Protein AF-A0A7G4RD13-F1 (afdb_monomer)

Solvent-accessible surface area (backbone atoms only — not comparable to full-atom values): 12814 Å² total; per-residue (Å²): 118,84,52,72,57,47,74,68,41,60,70,42,52,52,45,41,50,54,51,49,61,77,41,39,70,59,55,53,47,53,58,70,75,30,95,70,70,30,43,66,57,50,55,53,50,50,53,54,54,41,73,74,38,96,78,56,55,58,69,34,52,50,33,50,55,49,46,37,58,78,60,28,65,44,26,49,100,90,43,72,16,47,65,58,48,52,49,50,53,53,51,46,51,37,52,75,47,47,24,55,33,37,36,25,42,28,89,83,39,59,81,24,53,62,60,92,38,70,29,37,53,78,46,72,48,68,42,92,85,78,66,48,48,33,40,27,36,32,29,77,66,50,78,80,51,58,78,73,56,58,77,81,42,50,26,20,44,31,47,46,80,45,77,56,98,92,40,79,46,80,46,76,46,61,35,82,38,32,68,28,42,27,39,45,67,64,45,63,72,28,40,70,46,75,50,70,54,72,48,69,73,58,64,66,66,63,50,63,55,52,62,70,70,64,72,75,87,83,80,88,75,89,82,134

Secondary structure (DSSP, 8-state):
-TTTTTTT-HHHHHHHHHHHHHTHHHHHHHHHH-SS--HHHHHHHHHHHHHT-SS--HHHHHHHHHHHHHTT-S--SS---HHHHHHHHHHHHHHHTT--EEEEE-SSPPTTS-TT--EEEEEEEE-TTT--EEEEEE-TTSTTS-TTHHHH--SEEEEEEEEETTEEEEEEEEES-SEEEEEHHHHHHHEEEEEE---TT-THHHHHHHHHT-----------

pLDDT: mean 84.62, std 16.0, range [36.72, 97.75]

Radius of gyration: 25.23 Å; Cα contacts (8 Å, |Δi|>4): 305; chains: 1; bounding box: 86×66×62 Å

Foldseek 3Di:
DLCPLCVPPVVLVVLVVVLCVVCVVVVVVLCVVDLADALVSVVVSLVVSVVVDPDRSVVSSVSNNVVCVVQQCGAHPQGDRPVLVVVLVVVVVLVVLQWWKKFAWDQDFDPQHDHPAIKTFNDWDADPLRRWTKTKIFRPVLVVDDPVVLVVHFLGKAWDWDQDPNDIDIDIGHHSDRIHIDTSVSVVSTTDDMDIHDGPVPCPVVVVVVVVVPDDDDDDDDDD

Nearest PDB structures (foldseek):
  6bkj-assembly3_C  TM=6.485E-01  e=1.581E-03  Homo sapiens
  6sj9-assembly2_B  TM=3.996E-01  e=1.042E-01  Paenarthrobacter aurescens
  3qph-assembly1_A-2  TM=6.346E-01  e=7.698E+00  Pyrococcus furiosus
  2f5t-assembly1_X-2  TM=5.725E-01  e=8.152E+00  Thermococcus litoralis
  8h7q-assembly1_I  TM=2.055E-01  e=2.057E+00  Synechocystis sp. PCC 6714

Sequence (224 aa):
MRQYVFDNHQELLDAWWNWVHLNQKNFEQLLKNHLFLTKKTFTTFMREQMSNSINPPVKAIASVEQWLDEYGILPEENKYSYDEIKLFLSLKNAHEEQRPIVCSPKEDPPEGITMQHTYALIGIKESKISHRKFVILRNPHHENRNWFSHYFFYGGRHSIERQENGTTMLTISPVKRSTITMELRDFAHSFAYIDCGRSLQNKELCKQHAENLHHPNQGFEHIS

Mean predicted aligned error: 9.71 Å

Structure (mmCIF, N/CA/C/O backbone):
data_AF-A0A7G4RD13-F1
#
_entry.id   AF-A0A7G4RD13-F1
#
loop_
_atom_site.group_PDB
_atom_site.id
_atom_site.type_symbol
_atom_site.label_atom_id
_atom_site.label_alt_id
_atom_site.label_comp_id
_atom_site.label_asym_id
_atom_site.label_entity_id
_atom_site.label_seq_id
_atom_site.pdbx_PDB_ins_code
_atom_site.Cartn_x
_atom_site.Cartn_y
_atom_site.Cartn_z
_atom_site.occupancy
_atom_site.B_iso_or_equiv
_atom_site.auth_seq_id
_atom_site.auth_comp_id
_atom_site.auth_asym_id
_atom_site.auth_atom_id
_atom_site.pdbx_PDB_model_num
ATOM 1 N N . MET A 1 1 ? -3.863 -7.369 -19.391 1.00 45.34 1 MET A N 1
ATOM 2 C CA . MET A 1 1 ? -2.862 -6.489 -18.739 1.00 45.34 1 MET A CA 1
ATOM 3 C C . MET A 1 1 ? -1.678 -6.157 -19.658 1.00 45.34 1 MET A C 1
ATOM 5 O O . MET A 1 1 ? -1.404 -4.979 -19.810 1.00 45.34 1 MET A O 1
ATOM 9 N N . ARG A 1 2 ? -1.046 -7.132 -20.349 1.00 45.38 2 ARG A N 1
ATOM 10 C CA . ARG A 1 2 ? 0.093 -6.908 -21.284 1.00 45.38 2 ARG A CA 1
ATOM 11 C C . ARG A 1 2 ? -0.165 -5.916 -22.437 1.00 45.38 2 ARG A C 1
ATOM 13 O O . ARG A 1 2 ? 0.778 -5.318 -22.927 1.00 45.38 2 ARG A O 1
ATOM 20 N N . GLN A 1 3 ? -1.423 -5.740 -22.844 1.00 52.59 3 GLN A N 1
ATOM 21 C CA . GLN A 1 3 ? -1.812 -4.910 -23.992 1.00 52.59 3 GLN A CA 1
ATOM 22 C C . GLN A 1 3 ? -1.954 -3.408 -23.681 1.00 52.59 3 GLN A C 1
ATOM 24 O O . GLN A 1 3 ? -2.020 -2.625 -24.617 1.00 52.59 3 GLN A O 1
ATOM 29 N N . TYR A 1 4 ? -1.974 -2.998 -22.403 1.00 71.62 4 TYR A N 1
ATOM 30 C CA . TYR A 1 4 ? -2.331 -1.620 -22.016 1.00 71.62 4 TYR A CA 1
ATOM 31 C C . TYR A 1 4 ? -1.145 -0.688 -21.733 1.00 71.62 4 TYR A C 1
ATOM 33 O O . TYR A 1 4 ? -1.329 0.518 -21.738 1.00 71.62 4 TYR A O 1
ATOM 41 N N . VAL A 1 5 ? 0.053 -1.217 -21.457 1.00 87.38 5 VAL A N 1
ATOM 42 C CA . VAL A 1 5 ? 1.231 -0.372 -21.146 1.00 87.38 5 VAL A CA 1
ATOM 43 C C . VAL A 1 5 ? 1.968 0.054 -22.414 1.00 87.38 5 VAL A C 1
ATOM 45 O O . VAL A 1 5 ? 2.534 1.138 -22.477 1.00 87.38 5 VAL A O 1
ATOM 48 N N . PHE A 1 6 ? 1.976 -0.819 -23.422 1.00 91.81 6 PHE A N 1
ATOM 49 C CA . PHE A 1 6 ? 2.747 -0.638 -24.652 1.00 91.81 6 PHE A CA 1
ATOM 50 C C . PHE A 1 6 ? 1.860 -0.564 -25.903 1.00 91.81 6 PHE A C 1
ATOM 52 O O . PHE A 1 6 ? 2.375 -0.711 -27.002 1.00 91.81 6 PHE A O 1
ATOM 59 N N . ASP A 1 7 ? 0.539 -0.397 -25.773 1.00 86.06 7 ASP A N 1
ATOM 60 C CA . ASP A 1 7 ? -0.402 -0.255 -26.901 1.00 86.06 7 ASP A CA 1
ATOM 61 C C . ASP A 1 7 ? -0.237 -1.309 -28.016 1.00 86.06 7 ASP A C 1
ATOM 63 O O . ASP A 1 7 ? -0.257 -0.999 -29.204 1.00 86.06 7 ASP A O 1
ATOM 67 N N . ASN A 1 8 ? -0.055 -2.578 -27.636 1.00 85.50 8 ASN A N 1
ATOM 68 C CA . ASN A 1 8 ? 0.232 -3.713 -28.534 1.00 85.50 8 ASN A CA 1
ATOM 69 C C . ASN A 1 8 ? 1.582 -3.678 -29.288 1.00 85.50 8 ASN A C 1
ATOM 71 O O . ASN A 1 8 ? 1.799 -4.517 -30.162 1.00 85.50 8 ASN A O 1
ATOM 75 N N . HIS A 1 9 ? 2.518 -2.796 -28.930 1.00 91.25 9 HIS A N 1
ATOM 76 C CA . HIS A 1 9 ? 3.890 -2.815 -29.447 1.00 91.25 9 HIS A CA 1
ATOM 77 C C . HIS A 1 9 ? 4.706 -3.911 -28.747 1.00 91.25 9 HIS A C 1
ATOM 79 O O . HIS A 1 9 ? 5.282 -3.704 -27.672 1.00 91.25 9 HIS A O 1
ATOM 85 N N . GLN A 1 10 ? 4.733 -5.104 -29.347 1.00 91.12 10 GLN A N 1
ATOM 86 C CA . GLN A 1 10 ? 5.413 -6.276 -28.787 1.00 91.12 10 GLN A CA 1
ATOM 87 C C . GLN A 1 10 ? 6.918 -6.033 -28.598 1.00 91.12 10 GLN A C 1
ATOM 89 O O . GLN A 1 10 ? 7.481 -6.457 -27.592 1.00 91.12 10 GLN A O 1
ATOM 94 N N . GLU A 1 11 ? 7.560 -5.281 -29.494 1.00 94.38 11 GLU A N 1
ATOM 95 C CA . GLU A 1 11 ? 8.986 -4.974 -29.391 1.00 94.38 11 GLU A CA 1
ATOM 96 C C . GLU A 1 11 ? 9.344 -4.177 -28.127 1.00 94.38 11 GLU A C 1
ATOM 98 O O . GLU A 1 11 ? 10.410 -4.386 -27.546 1.00 94.38 11 GLU A O 1
ATOM 103 N N . LEU A 1 12 ? 8.452 -3.294 -27.658 1.00 94.25 12 LEU A N 1
ATOM 104 C CA . LEU A 1 12 ? 8.666 -2.530 -26.426 1.00 94.25 12 LEU A CA 1
ATOM 105 C C . LEU A 1 12 ? 8.524 -3.420 -25.194 1.00 94.25 12 LEU A C 1
ATOM 107 O O . LEU A 1 12 ? 9.303 -3.293 -24.249 1.00 94.25 12 LEU A O 1
ATOM 111 N N . LEU A 1 13 ? 7.566 -4.346 -25.227 1.00 93.31 13 LEU A N 1
ATOM 112 C CA . LEU A 1 13 ? 7.369 -5.331 -24.171 1.00 93.31 13 LEU A CA 1
ATOM 113 C C . LEU A 1 13 ? 8.586 -6.257 -24.040 1.00 93.31 13 LEU A C 1
ATOM 115 O O . LEU A 1 13 ? 9.059 -6.491 -22.927 1.00 93.31 13 LEU A O 1
ATOM 119 N N . ASP A 1 14 ? 9.107 -6.753 -25.161 1.00 94.25 14 ASP A N 1
ATOM 120 C CA . ASP A 1 14 ? 10.277 -7.631 -25.176 1.00 94.25 14 ASP A CA 1
ATOM 121 C C . ASP A 1 14 ? 11.527 -6.882 -24.697 1.00 94.25 14 ASP A C 1
ATOM 123 O O . ASP A 1 14 ? 12.282 -7.385 -23.862 1.00 94.25 14 ASP A O 1
ATOM 127 N N . ALA A 1 15 ? 11.720 -5.640 -25.155 1.00 94.94 15 ALA A N 1
ATOM 128 C CA . ALA A 1 15 ? 12.815 -4.787 -24.703 1.00 94.94 15 ALA A CA 1
ATOM 129 C C . ALA A 1 15 ? 12.740 -4.499 -23.193 1.00 94.94 15 ALA A C 1
ATOM 131 O O . ALA A 1 15 ? 13.758 -4.578 -22.503 1.00 94.94 15 ALA A O 1
ATOM 132 N N . TRP A 1 16 ? 11.541 -4.216 -22.672 1.00 95.25 16 TRP A N 1
ATOM 133 C CA . TRP A 1 16 ? 11.302 -4.029 -21.242 1.00 95.25 16 TRP A CA 1
ATOM 134 C C . TRP A 1 16 ? 11.682 -5.272 -20.439 1.00 95.25 16 TRP A C 1
ATOM 136 O O . TRP A 1 16 ? 12.491 -5.184 -19.515 1.00 95.25 16 TRP A O 1
ATOM 146 N N . TRP A 1 17 ? 11.141 -6.438 -20.798 1.00 94.56 17 TRP A N 1
ATOM 147 C CA . TRP A 1 17 ? 11.388 -7.670 -20.050 1.00 94.56 17 TRP A CA 1
ATOM 148 C C . TRP A 1 17 ? 12.845 -8.108 -20.093 1.00 94.56 17 TRP A C 1
ATOM 150 O O . TRP A 1 17 ? 13.383 -8.494 -19.055 1.00 94.56 17 TRP A O 1
ATOM 160 N N . ASN A 1 18 ? 13.502 -7.990 -21.247 1.00 94.94 18 ASN A N 1
ATOM 161 C CA . ASN A 1 18 ? 14.932 -8.265 -21.361 1.00 94.94 18 ASN A CA 1
ATOM 162 C C . ASN A 1 18 ? 15.740 -7.360 -20.425 1.00 94.94 18 ASN A C 1
ATOM 164 O O . ASN A 1 18 ? 16.638 -7.826 -19.727 1.00 94.94 18 ASN A O 1
ATOM 168 N N . TRP A 1 19 ? 15.395 -6.076 -20.353 1.00 94.75 19 TRP A N 1
ATOM 169 C CA . TRP A 1 19 ? 16.093 -5.132 -19.488 1.00 94.75 19 TRP A CA 1
ATOM 170 C C . TRP A 1 19 ? 15.820 -5.362 -17.998 1.00 94.75 19 TRP A C 1
ATOM 172 O O . TRP A 1 19 ? 16.753 -5.301 -17.196 1.00 94.75 19 TRP A O 1
ATOM 182 N N . VAL A 1 20 ? 14.584 -5.701 -17.618 1.00 94.25 20 VAL A N 1
ATOM 183 C CA . VAL A 1 20 ? 14.253 -6.116 -16.244 1.00 94.25 20 VAL A CA 1
ATOM 184 C C . VAL A 1 20 ? 15.025 -7.376 -15.860 1.00 94.25 20 VAL A C 1
ATOM 186 O O . VAL A 1 20 ? 15.581 -7.432 -14.767 1.00 94.25 20 VAL A O 1
ATOM 189 N N . HIS A 1 21 ? 15.119 -8.361 -16.758 1.00 94.75 21 HIS A N 1
ATOM 190 C CA . HIS A 1 21 ? 15.863 -9.595 -16.514 1.00 94.75 21 HIS A CA 1
ATOM 191 C C . HIS A 1 21 ? 17.362 -9.333 -16.303 1.00 94.75 21 HIS A C 1
ATOM 193 O O . HIS A 1 21 ? 17.944 -9.816 -15.333 1.00 94.75 21 HIS A O 1
ATOM 199 N N . LEU A 1 22 ? 17.976 -8.496 -17.146 1.00 93.81 22 LEU A N 1
ATOM 200 C CA . LEU A 1 22 ? 19.382 -8.103 -17.001 1.00 93.81 22 LEU A CA 1
ATOM 201 C C . LEU A 1 22 ? 19.662 -7.378 -15.675 1.00 93.81 22 LEU A C 1
ATOM 203 O O . LEU A 1 22 ? 20.733 -7.547 -15.096 1.00 93.81 22 LEU A O 1
ATOM 207 N N . ASN A 1 23 ? 18.696 -6.604 -15.176 1.00 93.69 23 ASN A N 1
ATOM 208 C CA . ASN A 1 23 ? 18.817 -5.823 -13.943 1.00 93.69 23 ASN A CA 1
ATOM 209 C C . ASN A 1 23 ? 18.085 -6.460 -12.750 1.00 93.69 23 ASN A C 1
ATOM 211 O O . ASN A 1 23 ? 17.836 -5.781 -11.752 1.00 93.69 23 ASN A O 1
ATOM 215 N N . GLN A 1 24 ? 17.746 -7.752 -12.817 1.00 94.75 24 GLN A N 1
ATOM 216 C CA . GLN A 1 24 ? 16.866 -8.411 -11.845 1.00 94.75 24 GLN A CA 1
ATOM 217 C C . GLN A 1 24 ? 17.323 -8.202 -10.395 1.00 94.75 24 GLN A C 1
ATOM 219 O O . GLN A 1 24 ? 16.519 -7.832 -9.544 1.00 94.75 24 GLN A O 1
ATOM 224 N N . LYS A 1 25 ? 18.622 -8.366 -10.114 1.00 95.50 25 LYS A N 1
ATOM 225 C CA . LYS A 1 25 ? 19.175 -8.179 -8.760 1.00 95.50 25 LYS A CA 1
ATOM 226 C C . LYS A 1 25 ? 18.969 -6.758 -8.227 1.00 95.50 25 LYS A C 1
ATOM 228 O O . LYS A 1 25 ? 18.701 -6.589 -7.041 1.00 95.50 25 LYS A O 1
ATOM 233 N N . ASN A 1 26 ? 19.053 -5.753 -9.097 1.00 94.88 26 ASN A N 1
ATOM 234 C CA . ASN A 1 26 ? 18.856 -4.353 -8.725 1.00 94.88 26 ASN A CA 1
ATOM 235 C C . ASN A 1 26 ? 17.378 -4.084 -8.411 1.00 94.88 26 ASN A C 1
ATOM 237 O O . ASN A 1 26 ? 17.074 -3.420 -7.423 1.00 94.88 26 ASN A O 1
ATOM 241 N N . PHE A 1 27 ? 16.456 -4.662 -9.190 1.00 94.31 27 PHE A N 1
ATOM 242 C CA . PHE A 1 27 ? 15.020 -4.612 -8.895 1.00 94.31 27 PHE A CA 1
ATOM 243 C C . PHE A 1 27 ? 14.669 -5.334 -7.588 1.00 94.31 27 PHE A C 1
ATOM 245 O O . PHE A 1 27 ? 13.920 -4.804 -6.772 1.00 94.31 27 PHE A O 1
ATOM 252 N N . GLU A 1 28 ? 15.235 -6.515 -7.341 1.00 94.25 28 GLU A N 1
ATOM 253 C CA . GLU A 1 28 ? 15.043 -7.228 -6.075 1.00 94.25 28 GLU A CA 1
ATOM 254 C C . GLU A 1 28 ? 15.560 -6.412 -4.885 1.00 94.25 28 GLU A C 1
ATOM 256 O O . GLU A 1 28 ? 14.906 -6.350 -3.845 1.00 94.25 28 GLU A O 1
ATOM 261 N N . GLN A 1 29 ? 16.712 -5.754 -5.032 1.00 94.75 29 GLN A N 1
ATOM 262 C CA . GLN A 1 29 ? 17.274 -4.895 -3.994 1.00 94.75 29 GLN A CA 1
ATOM 263 C C . GLN A 1 29 ? 16.419 -3.645 -3.753 1.00 94.75 29 GLN A C 1
ATOM 265 O O . GLN A 1 29 ? 16.188 -3.291 -2.598 1.00 94.75 29 GLN A O 1
ATOM 270 N N . LEU A 1 30 ? 15.904 -3.013 -4.812 1.00 94.44 30 LEU A N 1
ATOM 271 C CA . LEU A 1 30 ? 14.954 -1.904 -4.711 1.00 94.44 30 LEU A CA 1
ATOM 272 C C . LEU A 1 30 ? 13.743 -2.306 -3.859 1.00 94.44 30 LEU A C 1
ATOM 274 O O . LEU A 1 30 ? 13.394 -1.612 -2.907 1.00 94.44 30 LEU A O 1
ATOM 278 N N . LEU A 1 31 ? 13.132 -3.451 -4.163 1.00 90.88 31 LEU A N 1
ATOM 279 C CA . LEU A 1 31 ? 11.950 -3.929 -3.445 1.00 90.88 31 LEU A CA 1
ATOM 280 C C . LEU A 1 31 ? 12.262 -4.330 -1.996 1.00 90.88 31 LEU A C 1
ATOM 282 O O . LEU A 1 31 ? 11.436 -4.115 -1.117 1.00 90.88 31 LEU A O 1
ATOM 286 N N . LYS A 1 32 ? 13.457 -4.865 -1.721 1.00 88.19 32 LYS A N 1
ATOM 287 C CA . LYS A 1 32 ? 13.890 -5.202 -0.353 1.00 88.19 32 LYS A CA 1
ATOM 288 C C . LYS A 1 32 ? 14.184 -3.970 0.503 1.00 88.19 32 LYS A C 1
ATOM 290 O O . LYS A 1 32 ? 13.880 -3.968 1.691 1.00 88.19 32 LYS A O 1
ATOM 295 N N . ASN A 1 33 ? 14.784 -2.935 -0.082 1.00 89.25 33 ASN A N 1
ATOM 296 C CA . ASN A 1 33 ? 15.216 -1.742 0.651 1.00 89.25 33 ASN A CA 1
ATOM 297 C C . ASN A 1 33 ? 14.071 -0.766 0.937 1.00 89.25 33 ASN A C 1
ATOM 299 O O . ASN A 1 33 ? 14.191 0.094 1.811 1.00 89.25 33 ASN A O 1
ATOM 303 N N . HIS A 1 34 ? 12.974 -0.873 0.193 1.00 85.50 34 HIS A N 1
ATOM 304 C CA . HIS A 1 34 ? 11.855 0.045 0.295 1.00 85.50 34 HIS A CA 1
ATOM 305 C C . HIS A 1 34 ? 10.586 -0.702 0.677 1.00 85.50 34 HIS A C 1
ATOM 307 O O . HIS A 1 34 ? 9.887 -1.231 -0.182 1.00 85.50 34 HIS A O 1
ATOM 313 N N . LEU A 1 35 ? 10.247 -0.639 1.970 1.00 76.31 35 LEU A N 1
ATOM 314 C CA . LEU A 1 35 ? 8.968 -1.131 2.495 1.00 76.31 35 LEU A CA 1
ATOM 315 C C . LEU A 1 35 ? 7.774 -0.564 1.706 1.00 76.31 35 LEU A C 1
ATOM 317 O O . LEU A 1 35 ? 6.794 -1.255 1.457 1.00 76.31 35 LEU A O 1
ATOM 321 N N . PHE A 1 36 ? 7.890 0.695 1.270 1.00 82.38 36 PHE A N 1
ATOM 322 C CA . PHE A 1 36 ? 6.949 1.339 0.360 1.00 82.38 36 PHE A CA 1
ATOM 323 C C . PHE A 1 36 ? 7.697 1.851 -0.867 1.00 82.38 36 PHE A C 1
ATOM 325 O O . PHE A 1 36 ? 8.467 2.814 -0.779 1.00 82.38 36 PHE A O 1
ATOM 332 N N . LEU A 1 37 ? 7.455 1.236 -2.023 1.00 90.12 37 LEU A N 1
ATOM 333 C CA . LEU A 1 37 ? 7.977 1.755 -3.279 1.00 90.12 37 LEU A CA 1
ATOM 334 C C . LEU A 1 37 ? 7.171 2.991 -3.692 1.00 90.12 37 LEU A C 1
ATOM 336 O O . LEU A 1 37 ? 6.026 2.885 -4.122 1.00 90.12 37 LEU A O 1
ATOM 340 N N . THR A 1 38 ? 7.766 4.174 -3.548 1.00 92.31 38 THR A N 1
ATOM 341 C CA . THR A 1 38 ? 7.144 5.425 -4.003 1.00 92.31 38 THR A CA 1
ATOM 342 C C . THR A 1 38 ? 7.474 5.703 -5.464 1.00 92.31 38 THR A C 1
ATOM 344 O O . THR A 1 38 ? 8.518 5.274 -5.964 1.00 92.31 38 THR A O 1
ATOM 347 N N . LYS A 1 39 ? 6.638 6.507 -6.131 1.00 93.19 39 LYS A N 1
ATOM 348 C CA . LYS A 1 39 ? 6.898 6.994 -7.493 1.00 93.19 39 LYS A CA 1
ATOM 349 C C . LYS A 1 39 ? 8.279 7.645 -7.605 1.00 93.19 39 LYS A C 1
ATOM 351 O O . LYS A 1 39 ? 9.041 7.322 -8.506 1.00 93.19 39 LYS A O 1
ATOM 356 N N . LYS A 1 40 ? 8.634 8.511 -6.647 1.00 92.94 40 LYS A N 1
ATOM 357 C CA . LYS A 1 40 ? 9.942 9.187 -6.609 1.00 92.94 40 LYS A CA 1
ATOM 358 C C . LYS A 1 40 ? 11.089 8.181 -6.530 1.00 92.94 40 LYS A C 1
ATOM 360 O O . LYS A 1 40 ? 12.040 8.296 -7.293 1.00 92.94 40 LYS A O 1
ATOM 365 N N . THR A 1 41 ? 10.992 7.202 -5.630 1.00 94.12 41 THR A N 1
ATOM 366 C CA . THR A 1 41 ? 12.006 6.148 -5.481 1.00 94.12 41 THR A CA 1
ATOM 367 C C . THR A 1 41 ? 12.173 5.359 -6.776 1.00 94.12 41 THR A C 1
ATOM 369 O O . THR A 1 41 ? 13.298 5.162 -7.226 1.00 94.12 41 THR A O 1
ATOM 372 N N . PHE A 1 42 ? 11.063 4.954 -7.398 1.00 94.88 42 PHE A N 1
ATOM 373 C CA . PHE A 1 42 ? 11.085 4.206 -8.649 1.00 94.88 42 PHE A CA 1
ATOM 374 C C . PHE A 1 42 ? 11.715 5.018 -9.787 1.00 94.88 42 PHE A C 1
ATOM 376 O O . PHE A 1 42 ? 12.659 4.551 -10.408 1.00 94.88 42 PHE A O 1
ATOM 383 N N . THR A 1 43 ? 11.279 6.258 -10.020 1.00 93.94 43 THR A N 1
ATOM 384 C CA . THR A 1 43 ? 11.842 7.119 -11.076 1.00 93.94 43 THR A CA 1
ATOM 385 C C . THR A 1 43 ? 13.330 7.406 -10.863 1.00 93.94 43 THR A C 1
ATOM 387 O O . THR A 1 43 ? 14.102 7.404 -11.820 1.00 93.94 43 THR A O 1
ATOM 390 N N . THR A 1 44 ? 13.770 7.632 -9.620 1.00 94.62 44 THR A N 1
ATOM 391 C CA . THR A 1 44 ? 15.203 7.790 -9.320 1.00 94.62 44 THR A CA 1
ATOM 392 C C . THR A 1 44 ? 15.975 6.521 -9.669 1.00 94.62 44 THR A C 1
ATOM 394 O O . THR A 1 44 ? 16.966 6.599 -10.391 1.00 94.62 44 THR A O 1
ATOM 397 N N . PHE A 1 45 ? 15.479 5.357 -9.243 1.00 95.56 45 PHE A N 1
ATOM 398 C CA . PHE A 1 45 ? 16.076 4.069 -9.582 1.00 95.56 45 PHE A CA 1
ATOM 399 C C . PHE A 1 45 ? 16.168 3.865 -11.099 1.00 95.56 45 PHE A C 1
ATOM 401 O O . PHE A 1 45 ? 17.229 3.516 -11.608 1.00 95.56 45 PHE A O 1
ATOM 408 N N . MET A 1 46 ? 15.092 4.139 -11.840 1.00 95.38 46 MET A N 1
ATOM 409 C CA . MET A 1 46 ? 15.069 3.992 -13.297 1.00 95.38 46 MET A CA 1
ATOM 410 C C . MET A 1 46 ? 16.127 4.868 -13.970 1.00 95.38 46 MET A C 1
ATOM 412 O O . MET A 1 46 ? 16.869 4.378 -14.820 1.00 95.38 46 MET A O 1
ATOM 416 N N . ARG A 1 47 ? 16.271 6.128 -13.543 1.00 94.44 47 ARG A N 1
ATOM 417 C CA . ARG A 1 47 ? 17.309 7.037 -14.057 1.00 94.44 47 ARG A CA 1
ATOM 418 C C . ARG A 1 47 ? 18.721 6.520 -13.795 1.00 94.44 47 ARG A C 1
ATOM 420 O O . ARG A 1 47 ? 19.545 6.560 -14.704 1.00 94.44 47 ARG A O 1
ATOM 427 N N . GLU A 1 48 ? 18.986 6.009 -12.595 1.00 94.88 48 GLU A N 1
ATOM 428 C CA . GLU A 1 48 ? 20.283 5.416 -12.241 1.00 94.88 48 GLU A CA 1
ATOM 429 C C . GLU A 1 48 ? 20.588 4.164 -13.077 1.00 94.88 48 GLU A C 1
ATOM 431 O O . GLU A 1 48 ? 21.695 4.002 -13.594 1.00 94.88 48 GLU A O 1
ATOM 436 N N . GLN A 1 49 ? 19.605 3.278 -13.264 1.00 94.19 49 GLN A N 1
ATOM 437 C CA . GLN A 1 49 ? 19.788 2.085 -14.095 1.00 94.19 49 GLN A CA 1
ATOM 438 C C . GLN A 1 49 ? 19.995 2.445 -15.570 1.00 94.19 49 GLN A C 1
ATOM 440 O O . GLN A 1 49 ? 20.790 1.805 -16.258 1.00 94.19 49 GLN A O 1
ATOM 445 N N . MET A 1 50 ? 19.318 3.484 -16.065 1.00 93.94 50 MET A N 1
ATOM 446 C CA . MET A 1 50 ? 19.518 3.988 -17.422 1.00 93.94 50 MET A CA 1
ATOM 447 C C . MET A 1 50 ? 20.921 4.562 -17.616 1.00 93.94 50 MET A C 1
ATOM 449 O O . MET A 1 50 ? 21.558 4.232 -18.611 1.00 93.94 50 MET A O 1
ATOM 453 N N . SER A 1 51 ? 21.424 5.373 -16.677 1.00 92.75 51 SER A N 1
ATOM 454 C CA . SER A 1 51 ? 22.766 5.964 -16.787 1.00 92.75 51 SER A CA 1
ATOM 455 C C . SER A 1 51 ? 23.885 4.925 -16.741 1.00 92.75 51 SER A C 1
ATOM 457 O O . SER A 1 51 ? 24.940 5.135 -17.331 1.00 92.75 51 SER A O 1
ATOM 459 N N . ASN A 1 52 ? 23.650 3.800 -16.064 1.00 91.06 52 ASN A N 1
ATOM 460 C CA . ASN A 1 52 ? 24.614 2.706 -15.944 1.00 91.06 52 ASN A CA 1
ATOM 461 C C . ASN A 1 52 ? 24.524 1.687 -17.095 1.00 91.06 52 ASN A C 1
ATOM 463 O O . ASN A 1 52 ? 25.313 0.743 -17.144 1.00 91.06 52 ASN A O 1
ATOM 467 N N . SER A 1 53 ? 23.568 1.846 -18.015 1.00 90.12 53 SER A N 1
ATOM 468 C CA . SER A 1 53 ? 23.347 0.924 -19.127 1.00 90.12 53 SER A CA 1
ATOM 469 C C . SER A 1 53 ? 23.932 1.472 -20.428 1.00 90.12 53 SER A C 1
ATOM 471 O O . SER A 1 53 ? 23.742 2.633 -20.770 1.00 90.12 53 SER A O 1
ATOM 473 N N . ILE A 1 54 ? 24.602 0.610 -21.196 1.00 86.75 54 ILE A N 1
ATOM 474 C CA . ILE A 1 54 ? 25.165 0.969 -22.509 1.00 86.75 54 ILE A CA 1
ATOM 475 C C . ILE A 1 54 ? 24.052 1.214 -23.545 1.00 86.75 54 ILE A C 1
ATOM 477 O O . ILE A 1 54 ? 24.208 2.043 -24.437 1.00 86.75 54 ILE A O 1
ATOM 481 N N . ASN A 1 55 ? 22.927 0.499 -23.437 1.00 89.00 55 ASN A N 1
ATOM 482 C CA . ASN A 1 55 ? 21.791 0.626 -24.352 1.00 89.00 55 ASN A CA 1
ATOM 483 C C . ASN A 1 55 ? 20.461 0.390 -23.609 1.00 89.00 55 ASN A C 1
ATOM 485 O O . ASN A 1 55 ? 19.871 -0.689 -23.726 1.00 89.00 55 ASN A O 1
ATOM 489 N N . PRO A 1 56 ? 19.999 1.354 -22.792 1.00 92.25 56 PRO A N 1
ATOM 490 C CA . PRO A 1 56 ? 18.729 1.224 -22.090 1.00 92.25 56 PRO A CA 1
ATOM 491 C C . PRO A 1 56 ? 17.546 1.336 -23.071 1.00 92.25 56 PRO A C 1
ATOM 493 O O . PRO A 1 56 ? 17.575 2.179 -23.972 1.00 92.25 56 PRO A O 1
ATOM 496 N N . PRO A 1 57 ? 16.458 0.561 -22.897 1.00 95.38 57 PRO A N 1
ATOM 497 C CA . PRO A 1 57 ? 15.268 0.654 -23.741 1.00 95.38 57 PRO A CA 1
ATOM 498 C C . PRO A 1 57 ? 14.419 1.878 -23.359 1.00 95.38 57 PRO A C 1
ATOM 500 O O . PRO A 1 57 ? 13.337 1.756 -22.787 1.00 95.38 57 PRO A O 1
ATOM 503 N N . VAL A 1 58 ? 14.911 3.078 -23.687 1.00 95.38 58 VAL A N 1
ATOM 504 C CA . VAL A 1 58 ? 14.353 4.375 -23.251 1.00 95.38 58 VAL A CA 1
ATOM 505 C C . VAL A 1 58 ? 12.851 4.491 -23.518 1.00 95.38 58 VAL A C 1
ATOM 507 O O . VAL A 1 58 ? 12.109 4.921 -22.641 1.00 95.38 58 VAL A O 1
ATOM 510 N N . LYS A 1 59 ? 12.388 4.075 -24.704 1.00 94.81 59 LYS A N 1
ATOM 511 C CA . LYS A 1 59 ? 10.962 4.139 -25.065 1.00 94.81 59 LYS A CA 1
ATOM 512 C C . LYS A 1 59 ? 10.099 3.247 -24.175 1.00 94.81 59 LYS A C 1
ATOM 514 O O . LYS A 1 59 ? 9.063 3.692 -23.706 1.00 94.81 59 LYS A O 1
ATOM 519 N N . ALA A 1 60 ? 10.546 2.019 -23.909 1.00 94.94 60 ALA A N 1
ATOM 520 C CA . ALA A 1 60 ? 9.805 1.094 -23.061 1.00 94.94 60 ALA A CA 1
ATOM 521 C C . ALA A 1 60 ? 9.774 1.575 -21.601 1.00 94.94 60 ALA A C 1
ATOM 523 O O . ALA A 1 60 ? 8.734 1.516 -20.952 1.00 94.94 60 ALA A O 1
ATOM 524 N N . ILE A 1 61 ? 10.890 2.121 -21.105 1.00 94.88 61 ILE A N 1
ATOM 525 C CA . ILE A 1 61 ? 10.961 2.733 -19.772 1.00 94.88 61 ILE A CA 1
ATOM 526 C C . ILE A 1 61 ? 9.984 3.909 -19.664 1.00 94.88 61 ILE A C 1
ATOM 528 O O . ILE A 1 61 ? 9.191 3.949 -18.727 1.00 94.88 61 ILE A O 1
ATOM 532 N N . ALA A 1 62 ? 9.990 4.816 -20.644 1.00 93.94 62 ALA A N 1
ATOM 533 C CA . ALA A 1 62 ? 9.091 5.966 -20.667 1.00 93.94 62 ALA A CA 1
ATOM 534 C C . ALA A 1 62 ? 7.609 5.549 -20.686 1.00 93.94 62 ALA A C 1
ATOM 536 O O . ALA A 1 62 ? 6.816 6.119 -19.942 1.00 93.94 62 ALA A O 1
ATOM 537 N N . SER A 1 63 ? 7.240 4.525 -21.467 1.00 94.38 63 SER A N 1
ATOM 538 C CA . SER A 1 63 ? 5.875 3.976 -21.473 1.00 94.38 63 SER A CA 1
ATOM 539 C C . SER A 1 63 ? 5.461 3.429 -20.104 1.00 94.38 63 SER A C 1
ATOM 541 O O . SER A 1 63 ? 4.344 3.673 -19.657 1.00 94.38 63 SER A O 1
ATOM 543 N N . VAL A 1 64 ? 6.362 2.732 -19.401 1.00 94.00 64 VAL A N 1
ATOM 544 C CA . VAL A 1 64 ? 6.089 2.242 -18.040 1.00 94.00 64 VAL A CA 1
ATOM 545 C C . VAL A 1 64 ? 5.944 3.400 -17.056 1.00 94.00 64 VAL A C 1
ATOM 547 O O . VAL A 1 64 ? 4.996 3.405 -16.275 1.00 94.00 64 VAL A O 1
ATOM 550 N N . GLU A 1 65 ? 6.838 4.391 -17.084 1.00 93.19 65 GLU A N 1
ATOM 551 C CA . GLU A 1 65 ? 6.743 5.563 -16.203 1.00 93.19 65 GLU A CA 1
ATOM 552 C C . GLU A 1 65 ? 5.446 6.350 -16.428 1.00 93.19 65 GLU A C 1
ATOM 554 O O . GLU A 1 65 ? 4.789 6.730 -15.458 1.00 93.19 65 GLU A O 1
ATOM 559 N N . GLN A 1 66 ? 5.052 6.544 -17.689 1.00 92.19 66 GLN A N 1
ATOM 560 C CA . GLN A 1 66 ? 3.796 7.195 -18.051 1.00 92.19 66 GLN A CA 1
ATOM 561 C C . GLN A 1 66 ? 2.590 6.396 -17.553 1.00 92.19 66 GLN A C 1
ATOM 563 O O . GLN A 1 66 ? 1.702 6.966 -16.926 1.00 92.19 66 GLN A O 1
ATOM 568 N N . TRP A 1 67 ? 2.573 5.081 -17.775 1.00 92.12 67 TRP A N 1
ATOM 569 C CA . TRP A 1 67 ? 1.496 4.216 -17.298 1.00 92.12 67 TRP A CA 1
ATOM 570 C C . TRP A 1 67 ? 1.362 4.247 -15.767 1.00 92.12 67 TRP A C 1
ATOM 572 O O . TRP A 1 67 ? 0.257 4.345 -15.236 1.00 92.12 67 TRP A O 1
ATOM 582 N N . LEU A 1 68 ? 2.479 4.217 -15.033 1.00 91.88 68 LEU A N 1
ATOM 583 C CA . LEU A 1 68 ? 2.457 4.316 -13.570 1.00 91.88 68 LEU A CA 1
ATOM 584 C C . LEU A 1 68 ? 1.881 5.653 -13.087 1.00 91.88 68 LEU A C 1
ATOM 586 O O . LEU A 1 68 ? 1.211 5.678 -12.052 1.00 91.88 68 LEU A O 1
ATOM 590 N N . ASP A 1 69 ? 2.154 6.741 -13.812 1.00 89.88 69 ASP A N 1
ATOM 591 C CA . ASP A 1 69 ? 1.637 8.074 -13.506 1.00 89.88 69 ASP A CA 1
ATOM 592 C C . ASP A 1 69 ? 0.143 8.202 -13.815 1.00 89.88 69 ASP A C 1
ATOM 594 O O . ASP A 1 69 ? -0.640 8.549 -12.933 1.00 89.88 69 ASP A O 1
ATOM 598 N N . GLU A 1 70 ? -0.263 7.857 -15.038 1.00 90.56 70 GLU A N 1
ATOM 599 C CA . GLU A 1 70 ? -1.642 7.994 -15.519 1.00 90.56 70 GLU A CA 1
ATOM 600 C C . GLU A 1 70 ? -2.635 7.211 -14.653 1.00 90.56 70 GLU A C 1
ATOM 602 O O . GLU A 1 70 ? -3.712 7.708 -14.322 1.00 90.56 70 GLU A O 1
ATOM 607 N N . TYR A 1 71 ? -2.251 6.004 -14.232 1.00 90.06 71 TYR A N 1
ATOM 608 C CA . TYR A 1 71 ? -3.106 5.131 -13.431 1.00 90.06 71 TYR A CA 1
ATOM 609 C C . TYR A 1 71 ? -2.863 5.259 -11.921 1.00 90.06 71 TYR A C 1
ATOM 611 O O . TYR A 1 71 ? -3.515 4.565 -11.140 1.00 90.06 71 TYR A O 1
ATOM 619 N N . GLY A 1 72 ? -1.940 6.126 -11.487 1.00 90.69 72 GLY A N 1
ATOM 620 C CA . GLY A 1 72 ? -1.632 6.336 -10.071 1.00 90.69 72 GLY A CA 1
ATOM 621 C C . GLY A 1 72 ? -1.236 5.048 -9.344 1.00 90.69 72 GLY A C 1
ATOM 622 O O . GLY A 1 72 ? -1.675 4.816 -8.217 1.00 90.69 72 GLY A O 1
ATOM 623 N N . ILE A 1 73 ? -0.453 4.181 -9.994 1.00 9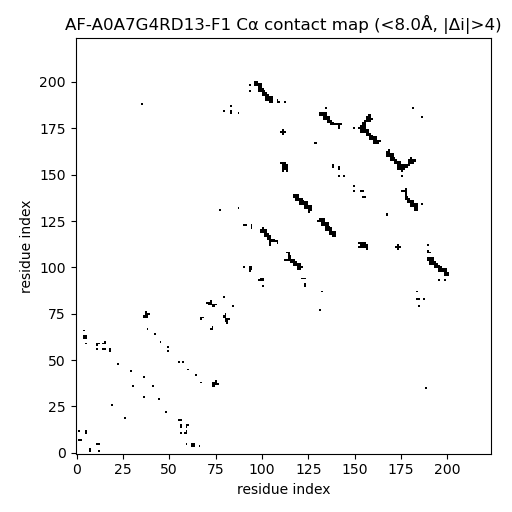1.56 73 ILE A N 1
ATOM 624 C CA . ILE A 1 73 ? -0.117 2.842 -9.482 1.00 91.56 73 ILE A CA 1
ATOM 625 C C . ILE A 1 73 ? 0.773 2.932 -8.240 1.00 91.56 73 ILE A C 1
ATOM 627 O O . ILE A 1 73 ? 0.560 2.218 -7.260 1.00 91.56 73 ILE A O 1
ATOM 631 N N . LEU A 1 74 ? 1.772 3.819 -8.272 1.00 92.88 74 LEU A N 1
ATOM 632 C CA . LEU A 1 74 ? 2.685 4.021 -7.152 1.00 92.88 74 LEU A CA 1
ATOM 633 C C . LEU A 1 74 ? 2.256 5.220 -6.302 1.00 92.88 74 LEU A C 1
ATOM 635 O O . LEU A 1 74 ? 1.909 6.269 -6.847 1.00 92.88 74 LEU A O 1
ATOM 639 N N . PRO A 1 75 ? 2.347 5.112 -4.969 1.00 92.81 75 PRO A N 1
ATOM 640 C CA . PRO A 1 75 ? 2.092 6.238 -4.090 1.00 92.81 75 PRO A CA 1
ATOM 641 C C . PRO A 1 75 ? 3.149 7.344 -4.216 1.00 92.81 75 PRO A C 1
ATOM 643 O O . PRO A 1 75 ? 4.311 7.108 -4.565 1.00 92.81 75 PRO A O 1
ATOM 646 N N . GLU A 1 76 ? 2.771 8.552 -3.802 1.00 89.50 76 GLU A N 1
ATOM 647 C CA . GLU A 1 76 ? 3.692 9.653 -3.511 1.00 89.50 76 GLU A CA 1
ATOM 648 C C . GLU A 1 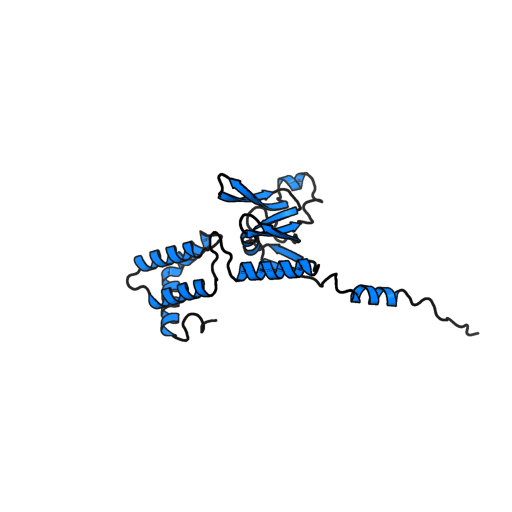76 ? 3.753 9.912 -1.994 1.00 89.50 76 GLU A C 1
ATOM 650 O O . GLU A 1 76 ? 2.987 9.355 -1.202 1.00 89.50 76 GLU A O 1
ATOM 655 N N . GLU A 1 77 ? 4.656 10.791 -1.561 1.00 80.69 77 GLU A N 1
ATOM 656 C CA . GLU A 1 77 ? 4.818 11.149 -0.143 1.00 80.69 77 GLU A CA 1
ATOM 657 C C . GLU A 1 77 ? 3.507 11.641 0.496 1.00 80.69 77 GLU A C 1
ATOM 659 O O . GLU A 1 77 ? 3.158 11.237 1.607 1.00 80.69 77 GLU A O 1
ATOM 664 N N . ASN A 1 78 ? 2.744 12.439 -0.258 1.00 80.38 78 ASN A N 1
ATOM 665 C CA . ASN A 1 78 ? 1.489 13.052 0.181 1.00 80.38 78 ASN A CA 1
ATOM 666 C C . ASN A 1 78 ? 0.275 12.636 -0.665 1.00 80.38 78 ASN A C 1
ATOM 668 O O . ASN A 1 78 ? -0.782 13.253 -0.565 1.00 80.38 78 ASN A O 1
ATOM 672 N N . LYS A 1 79 ? 0.410 11.607 -1.511 1.00 89.88 79 LYS A N 1
ATOM 673 C CA . LYS A 1 79 ? -0.704 11.074 -2.306 1.00 89.88 79 LYS A CA 1
ATOM 674 C C . LYS A 1 79 ? -0.739 9.563 -2.230 1.00 89.88 79 LYS A C 1
ATOM 676 O O . LYS A 1 79 ? 0.302 8.908 -2.247 1.00 89.88 79 LYS A O 1
ATOM 681 N N . TYR A 1 80 ? -1.946 9.036 -2.158 1.00 93.75 80 TYR A N 1
ATOM 682 C CA . TYR A 1 80 ? -2.205 7.607 -2.169 1.00 93.75 80 TYR A CA 1
ATOM 683 C C . TYR A 1 80 ? -2.216 7.069 -3.598 1.00 93.75 80 TYR A C 1
ATOM 685 O O . TYR A 1 80 ? -2.556 7.809 -4.524 1.00 93.75 80 TYR A O 1
ATOM 693 N N . SER A 1 81 ? -1.866 5.797 -3.769 1.00 94.81 81 SER A N 1
ATOM 694 C CA . SER A 1 81 ? -2.098 5.100 -5.032 1.00 94.81 81 SER A CA 1
ATOM 695 C C . SER A 1 81 ? -3.596 4.915 -5.289 1.00 94.81 81 SER A C 1
ATOM 697 O O . SER A 1 81 ? -4.428 5.023 -4.379 1.00 94.81 81 SER A O 1
ATOM 699 N N . TYR A 1 82 ? -3.949 4.602 -6.534 1.00 94.56 82 TYR A N 1
ATOM 700 C CA . TYR A 1 82 ? -5.318 4.274 -6.919 1.00 94.56 82 TYR A CA 1
ATOM 701 C C . TYR A 1 82 ? -5.902 3.153 -6.045 1.00 94.56 82 TYR A C 1
ATOM 703 O O . TYR A 1 82 ? -7.013 3.288 -5.526 1.00 94.56 82 TYR A O 1
ATOM 711 N N . ASP A 1 83 ? -5.134 2.085 -5.818 1.00 93.06 83 ASP A N 1
ATOM 712 C CA . ASP A 1 83 ? -5.574 0.942 -5.016 1.00 93.06 83 ASP A CA 1
ATOM 713 C C . ASP A 1 83 ? -5.743 1.299 -3.534 1.00 93.06 83 ASP A C 1
ATOM 715 O O . ASP A 1 83 ? -6.729 0.893 -2.917 1.00 93.06 83 ASP A O 1
ATOM 719 N N . GLU A 1 84 ? -4.843 2.112 -2.967 1.00 95.38 84 GLU A N 1
ATOM 720 C CA . GLU A 1 84 ? -4.973 2.621 -1.596 1.00 95.38 84 GLU A CA 1
ATOM 721 C C . GLU A 1 84 ? -6.266 3.444 -1.439 1.00 95.38 84 GLU A C 1
ATOM 723 O O . GLU A 1 84 ? -7.041 3.227 -0.504 1.00 95.38 84 GLU A O 1
ATOM 728 N N . ILE A 1 85 ? -6.550 4.358 -2.375 1.00 96.50 85 ILE A N 1
ATOM 729 C CA . ILE A 1 85 ? -7.784 5.158 -2.361 1.00 96.50 85 ILE A CA 1
ATOM 730 C C . ILE A 1 85 ? -9.020 4.278 -2.513 1.00 96.50 85 ILE A C 1
ATOM 732 O O . ILE A 1 85 ? -9.984 4.435 -1.758 1.00 96.50 85 ILE A O 1
ATOM 736 N N . LYS A 1 86 ? -9.007 3.343 -3.464 1.00 96.50 86 LYS A N 1
ATOM 737 C CA . LYS A 1 86 ? -10.124 2.426 -3.699 1.00 96.50 86 LYS A CA 1
ATOM 738 C C . LYS A 1 86 ? -10.405 1.571 -2.468 1.00 96.50 86 LYS A C 1
ATOM 740 O O . LYS A 1 86 ? -11.571 1.403 -2.101 1.00 96.50 86 LYS A O 1
ATOM 745 N N . LEU A 1 87 ? -9.358 1.082 -1.803 1.00 96.38 87 LEU A N 1
ATOM 746 C CA . LEU A 1 87 ? -9.466 0.377 -0.533 1.00 96.38 87 LEU A CA 1
ATOM 747 C C . LEU A 1 87 ? -10.135 1.263 0.521 1.00 96.38 87 LEU A C 1
ATOM 749 O O . LEU A 1 87 ? -11.139 0.860 1.102 1.00 96.38 87 LEU A O 1
ATOM 753 N N . PHE A 1 88 ? -9.643 2.486 0.728 1.00 97.44 88 PHE A N 1
ATOM 754 C CA . PHE A 1 88 ? -10.219 3.406 1.710 1.00 97.44 88 PHE A CA 1
ATOM 755 C C . PHE A 1 88 ? -11.698 3.693 1.467 1.00 97.44 88 PHE A C 1
ATOM 757 O O . PHE A 1 88 ? -12.489 3.626 2.404 1.00 97.44 88 PHE A O 1
ATOM 764 N N . LEU A 1 89 ? -12.081 3.987 0.224 1.00 97.50 89 LEU A N 1
ATOM 765 C CA . LEU A 1 89 ? -13.476 4.247 -0.132 1.00 97.50 89 LEU A CA 1
ATOM 766 C C . LEU A 1 89 ? -14.352 3.012 0.100 1.00 97.50 89 LEU A C 1
ATOM 768 O O . LEU A 1 89 ? -15.444 3.134 0.646 1.00 97.50 89 LEU A O 1
ATOM 772 N N . SER A 1 90 ? -13.856 1.822 -0.242 1.00 96.50 90 SER A N 1
ATOM 773 C CA . SER A 1 90 ? -14.581 0.566 -0.015 1.00 96.50 90 SER A CA 1
ATOM 774 C C . SER A 1 90 ? -14.812 0.310 1.475 1.00 96.50 90 SER A C 1
ATOM 776 O O . SER A 1 90 ? -15.923 -0.025 1.883 1.00 96.50 90 SER A O 1
ATOM 778 N N . LEU A 1 91 ? -13.783 0.524 2.300 1.00 97.19 91 LEU A N 1
ATOM 779 C CA . LEU A 1 91 ? -13.886 0.407 3.752 1.00 97.19 91 LEU A CA 1
ATOM 780 C C . LEU A 1 91 ? -14.840 1.462 4.324 1.00 97.19 91 LEU A C 1
ATOM 782 O O . LEU A 1 91 ? -15.664 1.138 5.175 1.00 97.19 91 LEU A O 1
ATOM 786 N N . LYS A 1 92 ? -14.744 2.711 3.848 1.00 96.81 92 LYS A N 1
ATOM 787 C CA . LYS A 1 92 ? -15.591 3.830 4.280 1.00 96.81 92 LYS A CA 1
ATOM 788 C C . LYS A 1 92 ? -17.061 3.525 4.032 1.00 96.81 92 LYS A C 1
ATOM 790 O O . LYS A 1 92 ? -17.845 3.588 4.973 1.00 96.81 92 LYS A O 1
ATOM 795 N N . ASN A 1 93 ? -17.398 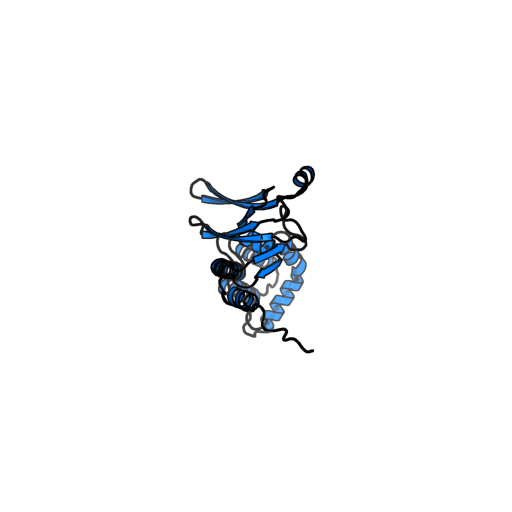3.109 2.816 1.00 95.44 93 ASN A N 1
ATOM 796 C CA . ASN A 1 93 ? -18.764 2.745 2.453 1.00 95.44 93 ASN A CA 1
ATOM 797 C C . ASN A 1 93 ? -19.267 1.574 3.306 1.00 95.44 93 ASN A C 1
ATOM 799 O O . ASN A 1 93 ? -20.341 1.654 3.890 1.00 95.44 93 ASN A O 1
ATOM 803 N N . ALA A 1 94 ? -18.467 0.513 3.459 1.00 94.38 94 ALA A N 1
ATOM 804 C CA . ALA A 1 94 ? -18.843 -0.627 4.291 1.00 94.38 94 ALA A CA 1
ATOM 805 C C . ALA A 1 94 ? -19.082 -0.232 5.761 1.00 94.38 94 ALA A C 1
ATOM 807 O O . ALA A 1 94 ? -20.009 -0.734 6.397 1.00 94.38 94 ALA A O 1
ATOM 808 N N . HIS A 1 95 ? -18.284 0.693 6.298 1.00 94.12 95 HIS A N 1
ATOM 809 C CA . HIS A 1 95 ? -18.471 1.220 7.646 1.00 94.12 95 HIS A CA 1
ATOM 810 C C . HIS A 1 95 ? -19.744 2.077 7.768 1.00 94.12 95 HIS A C 1
ATOM 812 O O . HIS A 1 95 ? -20.497 1.910 8.727 1.00 94.12 95 HIS A O 1
ATOM 818 N N . GLU A 1 96 ? -20.023 2.945 6.792 1.00 93.38 96 GLU A N 1
ATOM 819 C CA . GLU A 1 96 ? -21.248 3.762 6.725 1.00 93.38 96 GLU A CA 1
ATOM 820 C C . GLU A 1 96 ? -22.517 2.896 6.607 1.00 93.38 96 GLU A C 1
ATOM 822 O O . GLU A 1 96 ? -23.533 3.173 7.249 1.00 93.38 96 GLU A O 1
ATOM 827 N N . GLU A 1 97 ? -22.433 1.779 5.883 1.00 93.44 97 GLU A N 1
ATOM 828 C CA . GLU A 1 97 ? -23.470 0.743 5.786 1.00 93.44 97 GLU A CA 1
ATOM 829 C C . GLU A 1 97 ? -23.571 -0.145 7.041 1.00 93.44 97 GLU A C 1
ATOM 831 O O . GLU A 1 97 ? -24.365 -1.090 7.070 1.00 93.44 97 GLU A O 1
ATOM 836 N N . GLN A 1 98 ? -22.772 0.119 8.081 1.00 92.06 98 GLN A N 1
ATOM 837 C CA . GLN A 1 98 ? -22.686 -0.684 9.307 1.00 92.06 98 GLN A CA 1
ATOM 838 C C . GLN A 1 98 ? -22.447 -2.174 9.024 1.00 92.06 98 GLN A C 1
ATOM 840 O O . GLN A 1 98 ? -23.060 -3.054 9.634 1.00 92.06 98 GLN A O 1
ATOM 845 N N . ARG A 1 99 ? -21.573 -2.477 8.065 1.00 93.88 99 ARG A N 1
ATOM 846 C CA . ARG A 1 99 ? -21.102 -3.839 7.818 1.00 93.88 99 ARG A CA 1
ATOM 847 C C . ARG A 1 99 ? -19.968 -4.153 8.797 1.00 93.88 99 ARG A C 1
ATOM 849 O O . ARG A 1 99 ? -19.069 -3.326 8.952 1.00 93.88 99 ARG A O 1
ATOM 856 N N . PRO A 1 100 ? -19.966 -5.321 9.461 1.00 94.56 100 PRO A N 1
ATOM 857 C CA . PRO A 1 100 ? -18.822 -5.732 10.260 1.00 94.56 100 PRO A CA 1
ATOM 858 C C . PRO A 1 100 ? -17.638 -6.011 9.329 1.00 94.56 100 PRO A C 1
ATOM 860 O O . PRO A 1 100 ? -17.781 -6.722 8.332 1.00 94.56 100 PRO A O 1
ATOM 863 N N . ILE A 1 101 ? -16.478 -5.443 9.652 1.00 96.88 101 ILE A N 1
ATOM 864 C CA . ILE A 1 101 ? -15.249 -5.588 8.869 1.00 96.88 101 ILE A CA 1
ATOM 865 C C . ILE A 1 101 ? -14.183 -6.201 9.770 1.00 96.88 101 ILE A C 1
ATOM 867 O O . ILE A 1 101 ? -13.916 -5.699 10.867 1.00 96.88 101 ILE A O 1
ATOM 871 N N . VAL A 1 102 ? -13.559 -7.272 9.295 1.00 96.56 102 VAL A N 1
ATOM 872 C CA . VAL A 1 102 ? -12.423 -7.911 9.957 1.00 96.56 102 VAL A CA 1
ATOM 873 C C . VAL A 1 102 ? -11.242 -7.979 9.006 1.00 96.56 102 VAL A C 1
ATOM 875 O O . VAL A 1 102 ? -11.407 -8.067 7.791 1.00 96.56 102 VAL A O 1
ATOM 878 N N . CYS A 1 103 ? -10.038 -7.914 9.555 1.00 96.50 103 CYS A N 1
ATOM 879 C CA . CYS A 1 103 ? -8.821 -7.955 8.767 1.00 96.50 103 CYS A CA 1
ATOM 880 C C . CYS A 1 103 ? -7.726 -8.759 9.461 1.00 96.50 103 CYS A C 1
ATOM 882 O O . CYS A 1 103 ? -7.549 -8.675 10.681 1.00 96.50 103 CYS A O 1
ATOM 884 N N . SER A 1 104 ? -6.957 -9.492 8.662 1.00 95.19 104 SER A N 1
ATOM 885 C CA . SER A 1 104 ? -5.840 -10.310 9.126 1.00 95.19 104 SER A CA 1
ATOM 886 C C . SER A 1 104 ? -4.534 -9.874 8.457 1.00 95.19 104 SER A C 1
ATOM 888 O O . SER A 1 104 ? -4.532 -9.511 7.270 1.00 95.19 104 SER A O 1
ATOM 890 N N . PRO A 1 105 ? -3.423 -9.857 9.212 1.00 94.19 105 PRO A N 1
ATOM 891 C CA . PRO A 1 105 ? -2.145 -9.410 8.703 1.00 94.19 105 PRO A CA 1
ATOM 892 C C . PRO A 1 105 ? -1.582 -10.371 7.659 1.00 94.19 105 PRO A C 1
ATOM 894 O O . PRO A 1 105 ? -2.034 -11.509 7.518 1.00 94.19 105 PRO A O 1
ATOM 897 N N . LYS A 1 106 ? -0.566 -9.894 6.941 1.00 92.62 106 LYS A N 1
ATOM 898 C CA . LYS A 1 106 ? 0.316 -10.742 6.131 1.00 92.62 106 LYS A CA 1
ATOM 899 C C . LYS A 1 106 ? 1.067 -11.747 7.014 1.00 92.62 106 LYS A C 1
ATOM 901 O O . LYS A 1 106 ? 1.045 -11.644 8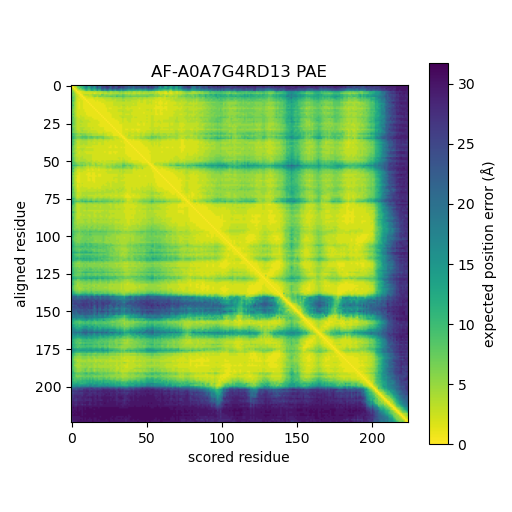.239 1.00 92.62 106 LYS A O 1
ATOM 906 N N . GLU A 1 107 ? 1.732 -12.709 6.379 1.00 89.38 107 GLU A N 1
ATOM 907 C CA . GLU A 1 107 ? 2.547 -13.716 7.077 1.00 89.38 107 GLU A CA 1
ATOM 908 C C . GLU A 1 107 ? 3.684 -13.080 7.885 1.00 89.38 107 GLU A C 1
ATOM 910 O O . GLU A 1 107 ? 3.899 -13.470 9.028 1.00 89.38 107 GLU A O 1
ATOM 915 N N . ASP A 1 108 ? 4.334 -12.055 7.326 1.00 88.12 108 ASP A N 1
ATOM 916 C CA . ASP A 1 108 ? 5.402 -11.287 7.974 1.00 88.12 108 ASP A CA 1
ATOM 917 C C . ASP A 1 108 ? 5.036 -9.788 8.022 1.00 88.12 108 ASP A C 1
ATOM 919 O O . ASP A 1 108 ? 5.428 -9.005 7.149 1.00 88.12 108 ASP A O 1
ATOM 923 N N . PRO A 1 109 ? 4.163 -9.370 8.958 1.00 89.50 109 PRO A N 1
ATOM 924 C CA . PRO A 1 109 ? 3.758 -7.985 9.094 1.00 89.50 109 PRO A CA 1
ATOM 925 C C . PRO A 1 109 ? 4.826 -7.170 9.846 1.00 89.50 109 PRO A C 1
ATOM 927 O O . PRO A 1 109 ? 5.572 -7.714 10.663 1.00 89.50 109 PRO A O 1
ATOM 930 N N . PRO A 1 110 ? 4.860 -5.838 9.656 1.00 88.50 110 PRO A N 1
ATOM 931 C CA . PRO A 1 110 ? 5.744 -4.961 10.414 1.00 88.50 110 PRO A CA 1
ATOM 932 C C . PRO A 1 110 ? 5.594 -5.106 11.935 1.00 88.50 110 PRO A C 1
ATOM 934 O O . PRO A 1 110 ? 4.515 -5.408 12.457 1.00 88.50 110 PRO A O 1
ATOM 937 N N . GLU A 1 111 ? 6.673 -4.789 12.655 1.00 87.56 111 GLU A N 1
ATOM 938 C CA . GLU A 1 111 ? 6.709 -4.821 14.118 1.00 87.56 111 GLU A CA 1
ATOM 939 C C . GLU A 1 111 ? 5.517 -4.069 14.743 1.00 87.56 111 GLU A C 1
ATOM 941 O O . GLU A 1 111 ? 5.165 -2.948 14.346 1.00 87.56 111 GLU A O 1
ATOM 946 N N . GLY A 1 112 ? 4.911 -4.694 15.755 1.00 87.00 112 GLY A N 1
ATOM 947 C CA . GLY A 1 112 ? 3.727 -4.192 16.453 1.00 87.00 112 GLY A CA 1
ATOM 948 C C . GLY A 1 112 ? 2.424 -4.882 16.057 1.00 87.00 112 GLY A C 1
ATOM 949 O O . GLY A 1 112 ? 1.423 -4.716 16.751 1.00 87.00 112 GLY A O 1
ATOM 950 N N . ILE A 1 113 ? 2.419 -5.680 14.989 1.00 89.00 113 ILE A N 1
ATOM 951 C CA . ILE A 1 113 ? 1.237 -6.398 14.503 1.00 89.00 113 ILE A CA 1
ATOM 952 C C . ILE A 1 113 ? 1.375 -7.886 14.828 1.00 89.00 113 ILE A C 1
ATOM 954 O O . ILE A 1 113 ? 2.419 -8.492 14.612 1.00 89.00 113 ILE A O 1
ATOM 958 N N . THR A 1 114 ? 0.324 -8.482 15.393 1.00 87.50 114 THR A N 1
ATOM 959 C CA . THR A 1 114 ? 0.330 -9.904 15.763 1.00 87.50 114 THR A CA 1
ATOM 960 C C . THR A 1 114 ? 0.060 -10.754 14.524 1.00 87.50 114 THR A C 1
ATOM 962 O O . THR A 1 114 ? -1.008 -10.623 13.936 1.00 87.50 114 THR A O 1
ATOM 965 N N . MET A 1 115 ? 0.997 -11.623 14.141 1.00 86.06 115 MET A N 1
ATOM 966 C CA . MET A 1 115 ? 0.834 -12.575 13.031 1.00 86.06 115 MET A CA 1
ATOM 967 C C . MET A 1 115 ? -0.346 -13.531 13.255 1.00 86.06 115 MET A C 1
ATOM 969 O O . MET A 1 115 ? -0.697 -13.817 14.400 1.00 86.06 115 MET A O 1
ATOM 973 N N . GLN A 1 116 ? -0.927 -14.049 12.162 1.00 84.75 116 GLN A N 1
ATOM 974 C CA . GLN A 1 116 ? -2.012 -15.051 12.185 1.00 84.75 116 GLN A CA 1
ATOM 975 C C . GLN A 1 116 ? -3.203 -14.649 13.069 1.00 84.75 116 GLN A C 1
ATOM 977 O O . GLN A 1 116 ? -3.859 -15.477 13.701 1.00 84.75 116 GLN A O 1
ATOM 982 N N . HIS A 1 117 ? -3.473 -13.347 13.123 1.00 88.56 117 HIS A N 1
ATOM 983 C CA . HIS A 1 117 ? -4.456 -12.765 14.022 1.00 88.56 117 HIS A CA 1
ATOM 984 C C . HIS A 1 117 ? -5.573 -12.066 13.267 1.00 88.56 117 HIS A C 1
ATOM 986 O O . HIS A 1 117 ? -5.380 -11.617 12.143 1.00 88.56 117 HIS A O 1
ATOM 992 N N . THR A 1 118 ? -6.733 -11.907 13.897 1.00 92.31 118 THR A N 1
ATOM 993 C CA . THR A 1 118 ? -7.836 -11.139 13.309 1.00 92.31 118 THR A CA 1
ATOM 994 C C . THR A 1 118 ? -8.120 -9.897 14.137 1.00 92.31 118 THR A C 1
ATOM 996 O O . THR A 1 118 ? -8.320 -9.958 15.351 1.00 92.31 118 THR A O 1
ATOM 999 N N . TYR A 1 119 ? -8.135 -8.757 13.458 1.00 94.75 119 TYR A N 1
ATOM 1000 C CA . TYR A 1 119 ? -8.490 -7.455 13.998 1.00 94.75 119 TYR A CA 1
ATOM 1001 C C . TYR A 1 119 ? -9.876 -7.067 13.486 1.00 94.75 119 TYR A C 1
ATOM 1003 O O . TYR A 1 119 ? -10.227 -7.365 12.347 1.00 94.75 119 TYR A O 1
ATOM 1011 N N . ALA A 1 120 ? -10.659 -6.379 14.311 1.00 95.44 120 ALA A N 1
ATOM 1012 C CA . ALA A 1 120 ? -11.900 -5.755 13.868 1.00 95.44 120 ALA A CA 1
ATOM 1013 C C . ALA A 1 120 ? -11.612 -4.321 13.418 1.00 95.44 120 ALA A C 1
ATOM 1015 O O . ALA A 1 120 ? -10.986 -3.568 14.164 1.00 95.44 120 ALA A O 1
ATOM 1016 N N . LEU A 1 121 ? -12.085 -3.918 12.242 1.00 96.94 121 LEU A N 1
ATOM 1017 C CA . LEU A 1 121 ? -12.061 -2.517 11.834 1.00 96.94 121 LEU A CA 1
ATOM 1018 C C . LEU A 1 121 ? -13.329 -1.845 12.362 1.00 96.94 121 LEU A C 1
ATOM 1020 O O . LEU A 1 121 ? -14.444 -2.171 11.964 1.00 96.94 121 LEU A O 1
ATOM 1024 N N . ILE A 1 122 ? -13.139 -0.915 13.294 1.00 96.12 122 ILE A N 1
ATOM 1025 C CA . ILE A 1 122 ? -14.217 -0.295 14.075 1.00 96.12 122 ILE A CA 1
ATOM 1026 C C . ILE A 1 122 ? -14.445 1.178 13.733 1.00 96.12 122 ILE A C 1
ATOM 1028 O O . ILE A 1 122 ? -15.376 1.786 14.252 1.00 96.12 122 ILE A O 1
ATOM 1032 N N . GLY A 1 123 ? -13.599 1.771 12.895 1.00 96.69 123 GLY A N 1
ATOM 1033 C CA . GLY A 1 123 ? -13.750 3.162 12.499 1.00 96.69 123 GLY A CA 1
ATOM 1034 C C . GLY A 1 123 ? -12.831 3.556 11.360 1.00 96.69 123 GLY A C 1
ATOM 1035 O O . GLY A 1 123 ? -11.832 2.895 11.077 1.00 96.69 123 GLY A O 1
ATOM 1036 N N . ILE A 1 124 ? -13.187 4.655 10.705 1.00 96.56 124 ILE A N 1
ATOM 1037 C CA . ILE A 1 124 ? -12.457 5.229 9.576 1.00 96.56 124 ILE A CA 1
ATOM 1038 C C . ILE A 1 124 ? -12.427 6.736 9.765 1.00 96.56 124 ILE A C 1
ATOM 1040 O O . ILE A 1 124 ? -13.411 7.342 10.190 1.00 96.56 124 ILE A O 1
ATOM 1044 N N . LYS A 1 125 ? -11.280 7.348 9.482 1.00 94.81 125 LYS A N 1
ATOM 1045 C CA . LYS A 1 125 ? -11.080 8.783 9.658 1.00 94.81 125 LYS A CA 1
ATOM 1046 C C . LYS A 1 125 ? -10.225 9.346 8.536 1.00 94.81 125 LYS A C 1
ATOM 1048 O O . LYS A 1 125 ? -9.265 8.727 8.093 1.00 94.81 125 LYS A O 1
ATOM 1053 N N . GLU A 1 126 ? -10.529 10.575 8.154 1.00 94.88 126 GLU A N 1
ATOM 1054 C CA . GLU A 1 126 ? -9.646 11.420 7.361 1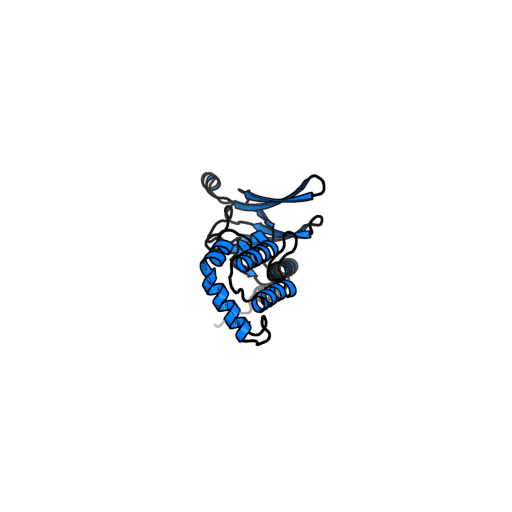.00 94.88 126 GLU A CA 1
ATOM 1055 C C . GLU A 1 126 ? -9.219 12.627 8.203 1.00 94.88 126 GLU A C 1
ATOM 1057 O O . GLU A 1 126 ? -10.032 13.222 8.920 1.00 94.88 126 GLU A O 1
ATOM 1062 N N . SER A 1 127 ? -7.928 12.953 8.188 1.00 90.81 127 SER A N 1
ATOM 1063 C CA . SER A 1 127 ? -7.420 14.142 8.862 1.00 90.81 127 SER A CA 1
ATOM 1064 C C . SER A 1 127 ? -7.879 15.393 8.128 1.00 90.81 127 SER A C 1
ATOM 1066 O O . SER A 1 127 ? -7.716 15.512 6.918 1.00 90.81 127 SER A O 1
ATOM 1068 N N . LYS A 1 128 ? -8.405 16.363 8.876 1.00 87.69 128 LYS A N 1
ATOM 1069 C CA . LYS A 1 128 ? -8.762 17.679 8.330 1.00 87.69 128 LYS A CA 1
ATOM 1070 C C . LYS A 1 128 ? -7.538 18.555 8.039 1.00 87.69 128 LYS A C 1
ATOM 1072 O O . LYS A 1 128 ? -7.694 19.574 7.385 1.00 87.69 128 LYS A O 1
ATOM 1077 N N . ILE A 1 129 ? -6.366 18.189 8.567 1.00 84.31 129 ILE A N 1
ATOM 1078 C CA 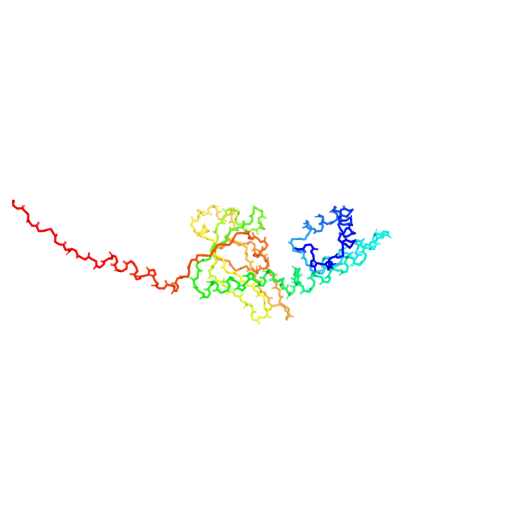. ILE A 1 129 ? -5.140 18.991 8.473 1.00 84.31 129 ILE A CA 1
ATOM 1079 C C . ILE A 1 129 ? -4.290 18.508 7.298 1.00 84.31 129 ILE A C 1
ATOM 1081 O O . ILE A 1 129 ? -3.912 19.297 6.443 1.00 84.31 129 ILE A O 1
ATOM 1085 N N . SER A 1 130 ? -4.003 17.208 7.242 1.00 86.62 130 SER A N 1
ATOM 1086 C CA . SER A 1 130 ? -3.111 16.625 6.232 1.00 86.62 130 SER A CA 1
ATOM 1087 C C . SER A 1 130 ? -3.827 15.883 5.111 1.00 86.62 130 SER A C 1
ATOM 1089 O O . SER A 1 130 ? -3.170 15.409 4.188 1.00 86.62 130 SER A O 1
ATOM 1091 N N . HIS A 1 131 ? -5.146 15.687 5.227 1.00 89.62 131 HIS A N 1
ATOM 1092 C CA . HIS A 1 131 ? -5.925 14.796 4.360 1.00 89.62 131 HIS A CA 1
ATOM 1093 C C . HIS A 1 131 ? -5.442 13.333 4.358 1.00 89.62 131 HIS A C 1
ATOM 1095 O O . HIS A 1 131 ? -5.857 12.527 3.515 1.00 89.62 131 HIS A O 1
ATOM 1101 N N . ARG A 1 132 ? -4.594 12.953 5.328 1.00 93.06 132 ARG A N 1
ATOM 1102 C CA . ARG A 1 132 ? -4.209 11.559 5.553 1.00 93.06 132 ARG A CA 1
ATOM 1103 C C . ARG A 1 132 ? -5.414 10.746 5.987 1.00 93.06 132 ARG A C 1
ATOM 1105 O O . ARG A 1 132 ? -6.287 11.211 6.723 1.00 93.06 132 ARG A O 1
ATOM 1112 N N . LYS A 1 133 ? -5.433 9.508 5.527 1.00 96.06 133 LYS A N 1
ATOM 1113 C CA . LYS A 1 133 ? -6.509 8.550 5.728 1.00 96.06 133 LYS A CA 1
ATOM 1114 C C . LYS A 1 133 ? -6.072 7.528 6.762 1.00 96.06 133 LYS A C 1
ATOM 1116 O O . LYS A 1 133 ? -4.931 7.074 6.759 1.00 96.06 133 LYS A O 1
ATOM 1121 N N . PHE A 1 134 ? -6.987 7.186 7.654 1.00 97.06 134 PHE A N 1
ATOM 1122 C CA . PHE A 1 134 ? -6.729 6.321 8.791 1.00 97.06 134 PHE A CA 1
ATOM 1123 C C . PHE A 1 134 ? -7.853 5.307 8.957 1.00 97.06 134 PHE A C 1
ATOM 1125 O O . PHE A 1 134 ? -9.033 5.621 8.777 1.00 97.06 134 PHE A O 1
ATOM 1132 N N . VAL A 1 135 ? -7.471 4.110 9.382 1.00 97.75 135 VAL A N 1
ATOM 1133 C CA . VAL A 1 135 ? -8.376 3.071 9.869 1.00 97.75 135 VAL A CA 1
ATOM 1134 C C . VAL A 1 135 ? -8.195 2.919 11.375 1.00 97.75 135 VAL A C 1
ATOM 1136 O O . VAL A 1 135 ? -7.105 3.124 11.910 1.00 97.75 135 VAL A O 1
ATOM 1139 N N . ILE A 1 136 ? -9.268 2.586 12.079 1.00 97.50 136 ILE A N 1
ATOM 1140 C CA . ILE A 1 136 ? -9.255 2.313 13.513 1.00 97.50 136 ILE A CA 1
ATOM 1141 C C . ILE A 1 136 ? -9.536 0.828 13.686 1.00 97.50 136 ILE A C 1
ATOM 1143 O O . ILE A 1 136 ? -10.610 0.345 13.329 1.00 97.50 136 ILE A O 1
ATOM 1147 N N . LEU A 1 137 ? -8.560 0.108 14.226 1.00 96.44 137 LEU A N 1
ATOM 1148 C CA . LEU A 1 137 ? -8.602 -1.333 14.422 1.00 96.44 137 LEU A CA 1
ATOM 1149 C C . LEU A 1 137 ? -8.686 -1.658 15.911 1.00 96.44 137 LEU A C 1
ATOM 1151 O O . LEU A 1 137 ? -8.086 -0.977 16.744 1.00 9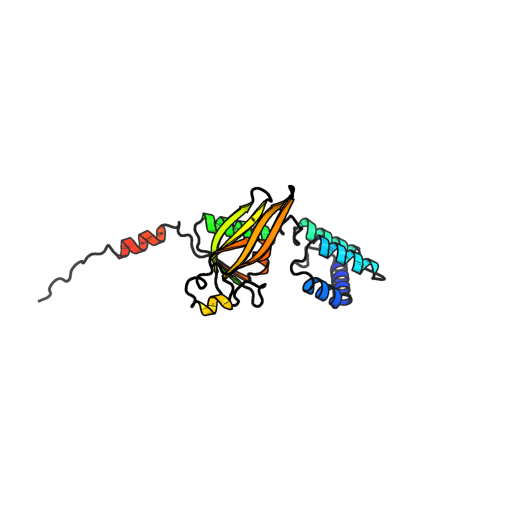6.44 137 LEU A O 1
ATOM 1155 N N . ARG A 1 138 ? -9.379 -2.743 16.241 1.00 93.62 138 ARG A N 1
ATOM 1156 C CA . ARG A 1 138 ? -9.402 -3.352 17.567 1.00 93.62 138 ARG A CA 1
ATOM 1157 C C . ARG A 1 138 ? -8.809 -4.750 17.496 1.00 93.62 138 ARG A C 1
ATOM 1159 O O . ARG A 1 138 ? -9.291 -5.595 16.749 1.00 93.62 138 ARG A O 1
ATOM 1166 N N . ASN A 1 139 ? -7.796 -4.998 18.313 1.00 90.75 139 ASN A N 1
ATOM 1167 C CA . ASN A 1 139 ? -7.275 -6.313 18.638 1.00 90.75 139 ASN A CA 1
ATOM 1168 C C . ASN A 1 139 ? -8.129 -6.924 19.765 1.00 90.75 139 ASN A C 1
ATOM 1170 O O . ASN A 1 139 ? -7.982 -6.508 20.921 1.00 90.75 139 ASN A O 1
ATOM 1174 N N . PRO A 1 140 ? -8.996 -7.910 19.472 1.00 83.06 140 PRO A N 1
ATOM 1175 C CA . PRO A 1 140 ? -9.904 -8.470 20.472 1.00 83.06 140 PRO A CA 1
ATOM 1176 C C . PRO A 1 140 ? -9.179 -9.264 21.567 1.00 83.06 140 PRO A C 1
ATOM 1178 O O . PRO A 1 140 ? -9.705 -9.427 22.663 1.00 83.06 140 PRO A O 1
ATOM 1181 N N . HIS A 1 141 ? -7.950 -9.719 21.317 1.00 71.88 141 HIS A N 1
ATOM 1182 C CA . HIS A 1 141 ? -7.197 -10.539 22.266 1.00 71.88 141 HIS A CA 1
ATOM 1183 C C . HIS A 1 141 ? -6.252 -9.740 23.155 1.00 71.88 141 HIS A C 1
ATOM 1185 O O . HIS A 1 141 ? -5.658 -10.324 24.056 1.00 71.88 141 HIS A O 1
ATOM 1191 N N . HIS A 1 142 ? -6.055 -8.442 22.914 1.00 67.12 142 HIS A N 1
ATOM 1192 C CA . HIS A 1 142 ? -5.106 -7.691 23.727 1.00 67.12 142 HIS A CA 1
ATOM 1193 C C . HIS A 1 142 ? -5.655 -7.381 25.126 1.00 67.12 142 HIS A C 1
ATOM 1195 O O . HIS A 1 142 ? -4.866 -7.289 26.045 1.00 67.12 142 HIS A O 1
ATOM 1201 N N . GLU A 1 143 ? -6.967 -7.237 25.332 1.00 60.47 143 GLU A N 1
ATOM 1202 C CA . GLU A 1 143 ? -7.523 -6.896 26.662 1.00 60.47 143 GLU A CA 1
ATOM 1203 C C . GLU A 1 143 ? -7.591 -8.096 27.615 1.00 60.47 143 GLU A C 1
ATOM 1205 O O . GLU A 1 143 ? -7.435 -7.927 28.817 1.00 60.47 143 GLU A O 1
ATOM 1210 N N . ASN A 1 144 ? -7.760 -9.307 27.079 1.00 60.16 144 ASN A N 1
ATOM 1211 C CA . ASN A 1 144 ? -7.995 -10.531 27.857 1.00 60.16 144 ASN A CA 1
ATOM 1212 C C . ASN A 1 144 ? -6.716 -11.343 28.122 1.00 60.16 144 ASN A C 1
ATOM 1214 O O . ASN A 1 144 ? -6.769 -12.543 28.394 1.00 60.16 144 ASN A O 1
ATOM 1218 N N . ARG A 1 145 ? -5.549 -10.715 27.975 1.00 63.75 145 ARG A N 1
ATOM 1219 C CA . ARG A 1 145 ? -4.250 -11.369 28.119 1.00 63.75 145 ARG A CA 1
ATOM 1220 C C . ARG A 1 145 ? -3.790 -11.354 29.573 1.00 63.75 145 ARG A C 1
ATOM 1222 O O . ARG A 1 145 ? -4.066 -10.436 30.336 1.00 63.75 145 ARG A O 1
ATOM 1229 N N . ASN A 1 146 ? -3.064 -12.398 29.966 1.00 62.91 146 ASN A N 1
ATOM 1230 C CA . ASN A 1 146 ? -2.478 -12.464 31.301 1.00 62.91 146 ASN A CA 1
ATOM 1231 C C . ASN A 1 146 ? -1.355 -11.414 31.409 1.00 62.91 146 ASN A C 1
ATOM 1233 O O . ASN A 1 146 ? -0.630 -11.207 30.431 1.00 62.91 146 ASN A O 1
ATOM 1237 N N . TRP A 1 147 ? -1.178 -10.769 32.565 1.00 58.38 147 TRP A N 1
ATOM 1238 C CA . TRP A 1 147 ? -0.305 -9.589 32.723 1.00 58.38 147 TRP A CA 1
ATOM 1239 C C . TRP A 1 147 ? 1.136 -9.784 32.200 1.00 58.38 147 TRP A C 1
ATOM 1241 O O . TRP A 1 147 ? 1.694 -8.885 31.575 1.00 58.38 147 TRP A O 1
ATOM 1251 N N . PHE A 1 148 ? 1.708 -10.984 32.351 1.00 58.94 148 PHE A N 1
ATOM 1252 C CA . PHE A 1 148 ? 3.022 -11.344 31.800 1.00 58.94 148 PHE A CA 1
ATOM 1253 C C . PHE A 1 148 ? 3.071 -11.342 30.264 1.00 58.94 148 PHE A C 1
ATOM 1255 O O . PHE A 1 148 ? 4.064 -10.929 29.672 1.00 58.94 148 PHE A O 1
ATOM 1262 N N . SER A 1 149 ? 1.998 -11.755 29.588 1.00 62.16 149 SER A N 1
ATOM 1263 C CA . SER A 1 149 ? 1.947 -11.792 28.119 1.00 62.16 149 SER A CA 1
ATOM 1264 C C . SER A 1 149 ? 1.875 -10.394 27.486 1.00 62.16 149 SER A C 1
ATOM 1266 O O . SER A 1 149 ? 2.302 -10.210 26.350 1.00 62.16 149 SER A O 1
ATOM 1268 N N . HIS A 1 150 ? 1.454 -9.369 28.234 1.00 59.78 150 HIS A N 1
ATOM 1269 C CA . HIS A 1 150 ? 1.538 -7.974 27.786 1.00 59.78 150 HIS A CA 1
ATOM 1270 C C . HIS A 1 150 ? 2.974 -7.434 27.723 1.00 59.78 150 HIS A C 1
ATOM 1272 O O . HIS A 1 150 ? 3.213 -6.375 27.137 1.00 59.78 150 HIS A O 1
ATOM 1278 N N . TYR A 1 151 ? 3.953 -8.112 28.331 1.00 56.78 151 TYR A N 1
ATOM 1279 C CA . TYR A 1 151 ? 5.356 -7.715 28.212 1.00 56.78 151 TYR A CA 1
ATOM 1280 C C . TYR A 1 151 ? 5.970 -8.131 26.878 1.00 56.78 151 TYR A C 1
ATOM 1282 O O . TYR A 1 151 ? 6.763 -7.362 26.341 1.00 56.78 151 TYR A O 1
ATOM 1290 N N . PHE A 1 152 ? 5.538 -9.266 26.323 1.00 60.75 152 PHE A N 1
ATOM 1291 C CA . PHE A 1 152 ? 6.123 -9.867 25.121 1.00 60.75 152 PHE A CA 1
ATOM 1292 C C . PHE A 1 152 ? 5.358 -9.572 23.829 1.00 60.75 152 PHE A C 1
ATOM 1294 O O . PHE A 1 152 ? 5.888 -9.807 22.748 1.00 60.75 152 PHE A O 1
ATOM 1301 N N . PHE A 1 153 ? 4.129 -9.054 23.915 1.00 68.50 153 PHE A N 1
ATOM 1302 C CA . PHE A 1 153 ? 3.290 -8.839 22.739 1.00 68.50 153 PHE A CA 1
ATOM 1303 C C . PHE A 1 153 ? 2.697 -7.433 22.688 1.00 68.50 153 PHE A C 1
ATOM 1305 O O . PHE A 1 153 ? 2.161 -6.922 23.672 1.00 68.50 153 PHE A O 1
ATOM 1312 N N . TYR A 1 154 ? 2.756 -6.831 21.503 1.00 79.19 154 TYR A N 1
ATOM 1313 C CA . TYR A 1 154 ? 2.081 -5.576 21.199 1.00 79.19 154 TYR A CA 1
ATOM 1314 C C . TYR A 1 154 ? 0.583 -5.798 20.963 1.00 79.19 154 TYR A C 1
ATOM 1316 O O . TYR A 1 154 ? 0.146 -6.854 20.507 1.00 79.19 154 TYR A O 1
ATOM 1324 N N . GLY A 1 155 ? -0.214 -4.777 21.264 1.00 72.75 155 GLY A N 1
ATOM 1325 C CA . GLY A 1 155 ? -1.636 -4.743 20.929 1.00 72.75 155 GLY A CA 1
ATOM 1326 C C . GLY A 1 155 ? -1.892 -4.306 19.500 1.00 72.75 155 GLY A C 1
ATOM 1327 O O . GLY A 1 155 ? -2.829 -4.797 18.870 1.00 72.75 155 GLY A O 1
ATOM 1328 N N . GLY A 1 156 ? -1.007 -3.477 18.958 1.00 85.25 156 GLY A N 1
ATOM 1329 C CA . GLY A 1 156 ? -1.035 -3.082 17.564 1.00 85.25 156 GLY A CA 1
ATOM 1330 C C . GLY A 1 156 ? 0.071 -2.088 17.227 1.00 85.25 156 GLY A C 1
ATOM 1331 O O . GLY A 1 156 ? 0.918 -1.759 18.058 1.00 85.25 156 GLY A O 1
ATOM 1332 N N . ARG A 1 157 ? 0.018 -1.573 16.004 1.00 90.94 157 ARG A N 1
ATOM 1333 C CA . ARG A 1 157 ? 0.880 -0.519 15.476 1.00 90.94 157 ARG A CA 1
ATOM 1334 C C . ARG A 1 157 ? 0.047 0.750 15.294 1.00 90.94 157 ARG A C 1
ATOM 1336 O O . ARG A 1 157 ? -0.996 0.711 14.650 1.00 90.94 157 ARG A O 1
ATOM 1343 N N . HIS A 1 158 ? 0.448 1.841 15.941 1.00 93.94 158 HIS A N 1
ATOM 1344 C CA . HIS A 1 158 ? -0.341 3.067 16.031 1.00 93.94 158 HIS A CA 1
ATOM 1345 C C . HIS A 1 158 ? 0.309 4.216 15.270 1.00 93.94 158 HIS A C 1
ATOM 1347 O O . HIS A 1 158 ? 1.507 4.459 15.406 1.00 93.94 158 HIS A O 1
ATOM 1353 N N . SER A 1 159 ? -0.504 4.955 14.525 1.00 93.81 159 SER A N 1
ATOM 1354 C CA . SER A 1 159 ? -0.107 6.143 13.783 1.00 93.81 159 SER A CA 1
ATOM 1355 C C . SER A 1 159 ? -0.588 7.401 14.500 1.00 93.81 159 SER A C 1
ATOM 1357 O O . SER A 1 159 ? -1.779 7.561 14.776 1.00 93.81 159 SER A O 1
ATOM 1359 N N . ILE A 1 160 ? 0.344 8.308 14.783 1.00 90.44 160 ILE A N 1
ATOM 1360 C CA . ILE A 1 160 ? 0.093 9.599 15.419 1.00 90.44 160 ILE A CA 1
ATOM 1361 C C . ILE A 1 160 ? 0.484 10.691 14.439 1.00 90.44 160 ILE A C 1
ATOM 1363 O O . ILE A 1 160 ? 1.608 10.733 13.947 1.00 90.44 160 ILE A O 1
ATOM 1367 N N . GLU A 1 161 ? -0.450 11.597 14.203 1.00 89.56 161 GLU A N 1
ATOM 1368 C CA . GLU A 1 161 ? -0.200 12.822 13.468 1.00 89.56 161 GLU A CA 1
ATOM 1369 C C . GLU A 1 161 ? 0.062 13.969 14.447 1.00 89.56 161 GLU A C 1
ATOM 1371 O O . GLU A 1 161 ? -0.722 14.183 15.376 1.00 89.56 161 GLU A O 1
ATOM 1376 N N . ARG A 1 162 ? 1.168 14.694 14.258 1.00 87.06 162 ARG A N 1
ATOM 1377 C CA . ARG A 1 162 ? 1.533 15.877 15.048 1.00 87.06 162 ARG A CA 1
ATOM 1378 C C . ARG A 1 162 ? 1.826 17.042 14.123 1.00 87.06 162 ARG A C 1
ATOM 1380 O O . ARG A 1 162 ? 2.419 16.858 13.066 1.00 87.06 162 ARG A O 1
ATOM 1387 N N . GLN A 1 163 ? 1.427 18.238 14.531 1.00 83.62 163 GLN A N 1
ATOM 1388 C CA . GLN A 1 163 ? 1.771 19.460 13.820 1.00 83.62 163 GLN A CA 1
ATOM 1389 C C . GLN A 1 163 ? 2.912 20.151 14.566 1.00 83.62 163 GLN A C 1
ATOM 1391 O O . GLN A 1 163 ? 2.743 20.559 15.713 1.00 83.62 163 GLN A O 1
ATOM 1396 N N . GLU A 1 164 ? 4.066 20.273 13.919 1.00 82.12 164 GLU A N 1
ATOM 1397 C CA . GLU A 1 164 ? 5.253 20.940 14.453 1.00 82.12 164 GLU A CA 1
ATOM 1398 C C . GLU A 1 164 ? 5.716 21.987 13.434 1.00 82.12 164 GLU A C 1
ATOM 1400 O O . GLU A 1 164 ? 5.918 21.684 12.259 1.00 82.12 164 GLU A O 1
ATOM 1405 N N . ASN A 1 165 ? 5.830 23.250 13.860 1.00 80.94 165 ASN A N 1
ATOM 1406 C CA . ASN A 1 165 ? 6.271 24.372 13.013 1.00 80.94 165 ASN A CA 1
ATOM 1407 C C . ASN A 1 165 ? 5.490 24.512 11.689 1.00 80.94 165 ASN A C 1
ATOM 1409 O O . ASN A 1 165 ? 6.068 24.750 10.631 1.00 80.94 165 ASN A O 1
ATOM 1413 N N . GLY A 1 166 ? 4.169 24.311 11.726 1.00 78.75 166 GLY A N 1
ATOM 1414 C CA . GLY A 1 166 ? 3.311 24.366 10.535 1.00 78.75 166 GLY A CA 1
ATOM 1415 C C . GLY A 1 166 ? 3.420 23.151 9.605 1.00 78.75 166 GLY A C 1
ATOM 1416 O O . GLY A 1 166 ? 2.634 23.043 8.668 1.00 78.75 166 GLY A O 1
ATOM 1417 N N . THR A 1 167 ? 4.319 22.204 9.888 1.00 81.25 167 THR A N 1
ATOM 1418 C CA . THR A 1 167 ? 4.471 20.952 9.140 1.00 81.25 167 THR A CA 1
ATOM 1419 C C . THR A 1 167 ? 3.755 19.824 9.872 1.00 81.25 167 THR A C 1
ATOM 1421 O O . THR A 1 167 ? 3.847 19.696 11.092 1.00 81.25 167 THR A O 1
ATOM 1424 N N . THR A 1 168 ? 3.021 18.996 9.131 1.00 83.94 168 THR A N 1
ATOM 1425 C CA . THR A 1 168 ? 2.343 17.833 9.709 1.00 83.94 168 THR A CA 1
ATOM 1426 C C . THR A 1 168 ? 3.232 16.602 9.583 1.00 83.94 168 THR A C 1
ATOM 1428 O O . THR A 1 168 ? 3.522 16.151 8.477 1.00 83.94 168 THR A O 1
ATOM 1431 N N . MET A 1 169 ? 3.662 16.061 10.718 1.00 87.31 169 MET A N 1
ATOM 1432 C CA . MET A 1 169 ? 4.487 14.865 10.820 1.00 87.31 169 MET A CA 1
ATOM 1433 C C . MET A 1 169 ? 3.647 13.647 11.199 1.00 87.31 169 MET A C 1
ATOM 1435 O O . MET A 1 169 ? 2.746 13.724 12.037 1.00 87.31 169 MET A O 1
ATOM 1439 N N . LEU A 1 170 ? 3.979 12.504 10.600 1.00 89.31 170 LEU A N 1
ATOM 1440 C CA . LEU A 1 170 ? 3.392 11.209 10.919 1.00 89.31 170 LEU A CA 1
ATOM 1441 C C . LEU A 1 170 ? 4.430 10.354 11.650 1.00 89.31 170 LEU A C 1
ATOM 1443 O O . LEU A 1 170 ? 5.509 10.094 11.126 1.00 89.31 170 LEU A O 1
ATOM 1447 N N . THR A 1 171 ? 4.093 9.887 12.845 1.00 91.12 171 THR A N 1
ATOM 1448 C CA . THR A 1 171 ? 4.893 8.920 13.604 1.00 91.12 171 THR A CA 1
ATOM 1449 C C . THR A 1 171 ? 4.138 7.605 13.695 1.00 91.12 171 THR A C 1
ATOM 1451 O O . THR 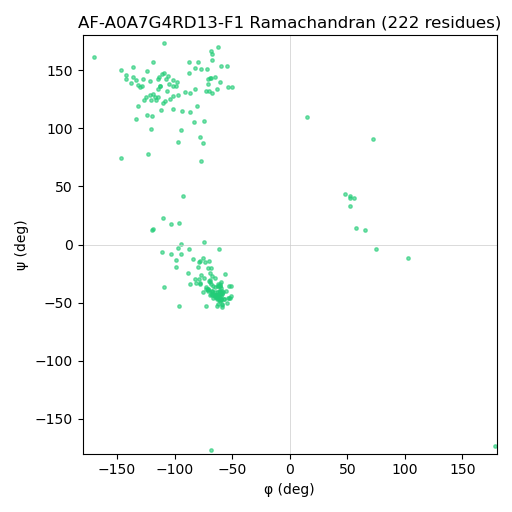A 1 171 ? 2.940 7.602 13.970 1.00 91.12 171 THR A O 1
ATOM 1454 N N . ILE A 1 172 ? 4.832 6.487 13.493 1.00 92.44 172 ILE A N 1
ATOM 1455 C CA . ILE A 1 172 ? 4.249 5.148 13.588 1.00 92.44 172 ILE A CA 1
ATOM 1456 C C . ILE A 1 172 ? 5.060 4.333 14.589 1.00 92.44 172 ILE A C 1
ATOM 1458 O O . ILE A 1 172 ? 6.280 4.238 14.456 1.00 92.44 172 ILE A O 1
ATOM 1462 N N . SER A 1 173 ? 4.399 3.745 15.584 1.00 91.69 173 SER A N 1
ATOM 1463 C CA . SER A 1 173 ? 5.072 2.943 16.607 1.00 91.69 173 SER A CA 1
ATOM 1464 C C . SER A 1 173 ? 4.226 1.768 17.113 1.00 91.69 173 SER A C 1
ATOM 1466 O O . SER A 1 173 ? 2.994 1.851 17.148 1.00 91.69 173 SER A O 1
ATOM 1468 N N . PRO A 1 174 ? 4.862 0.659 17.532 1.00 90.19 174 PRO A N 1
ATOM 1469 C CA . PRO A 1 174 ? 4.191 -0.404 18.271 1.00 90.19 174 PRO A CA 1
ATOM 1470 C C . PRO A 1 174 ? 3.612 0.107 19.597 1.00 90.19 174 PRO A C 1
ATOM 1472 O O . PRO A 1 174 ? 4.250 0.875 20.319 1.00 90.19 174 PRO A O 1
ATOM 1475 N N . VAL A 1 175 ? 2.411 -0.345 19.957 1.00 87.50 175 VAL A N 1
ATOM 1476 C CA . VAL A 1 175 ? 1.735 0.018 21.209 1.00 87.50 175 VAL A CA 1
ATOM 1477 C C . VAL A 1 175 ? 1.104 -1.194 21.881 1.00 87.50 175 VAL A C 1
ATOM 1479 O O . VAL A 1 175 ? 0.671 -2.144 21.235 1.00 87.50 175 VAL A O 1
ATOM 1482 N N . LYS A 1 176 ? 0.975 -1.137 23.206 1.00 83.25 176 LYS A N 1
ATOM 1483 C CA . LYS A 1 176 ? 0.283 -2.143 24.032 1.00 83.25 176 LYS A CA 1
ATOM 1484 C C . LYS A 1 176 ? -1.189 -1.784 24.254 1.00 83.25 176 LYS A C 1
ATOM 1486 O O . LYS A 1 176 ? -1.692 -1.848 25.371 1.00 83.25 176 LYS A O 1
ATOM 1491 N N . ARG A 1 177 ? -1.871 -1.301 23.215 1.00 83.06 177 ARG A N 1
ATOM 1492 C CA . ARG A 1 177 ? -3.293 -0.925 23.268 1.00 83.06 177 ARG A CA 1
ATOM 1493 C C . ARG A 1 177 ? -4.094 -1.849 22.368 1.00 83.06 177 ARG A C 1
ATOM 1495 O O . ARG A 1 177 ? -3.626 -2.211 21.295 1.00 83.06 177 ARG A O 1
ATOM 1502 N N . SER A 1 178 ? -5.299 -2.203 22.802 1.00 86.94 178 SER A N 1
ATOM 1503 C CA . SER A 1 178 ? -6.220 -3.026 22.015 1.00 86.94 178 SER A CA 1
ATOM 1504 C C . SER A 1 178 ? -6.786 -2.271 20.826 1.00 86.94 178 SER A C 1
ATOM 1506 O O . SER A 1 178 ? -6.925 -2.840 19.755 1.00 86.94 178 SER A O 1
ATOM 1508 N N . THR A 1 179 ? -7.083 -0.986 20.997 1.00 93.00 179 THR A N 1
ATOM 1509 C CA . THR A 1 179 ? -7.581 -0.125 19.927 1.00 93.00 179 THR A CA 1
ATOM 1510 C C . THR A 1 179 ? -6.455 0.751 19.401 1.00 93.00 179 THR A C 1
ATOM 1512 O O . THR A 1 179 ? -5.777 1.437 20.173 1.00 93.00 179 THR A O 1
A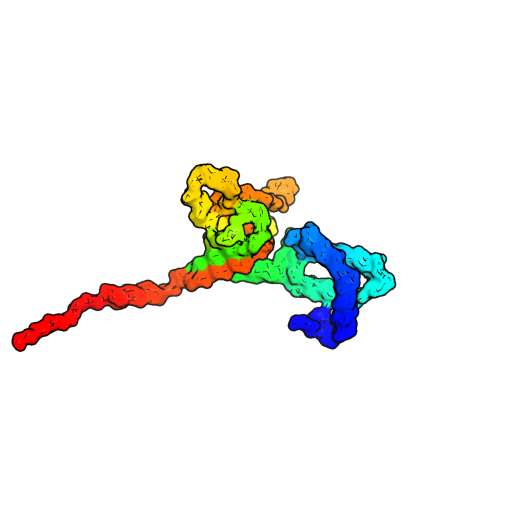TOM 1515 N N . ILE A 1 180 ? -6.267 0.734 18.086 1.00 94.44 180 ILE A N 1
ATOM 1516 C CA . ILE A 1 180 ? -5.223 1.468 17.382 1.00 94.44 180 ILE A CA 1
ATOM 1517 C C . ILE A 1 180 ? -5.808 2.217 16.187 1.00 94.44 180 ILE A C 1
ATOM 1519 O O . ILE A 1 180 ? -6.600 1.689 15.422 1.00 94.44 180 ILE A O 1
ATOM 1523 N N . THR A 1 181 ? -5.384 3.458 16.003 1.00 96.56 181 THR A N 1
ATOM 1524 C CA . THR A 1 181 ? -5.469 4.167 14.724 1.00 96.56 181 THR A CA 1
ATOM 1525 C C . THR A 1 181 ? -4.235 3.839 13.899 1.00 96.56 181 THR A C 1
ATOM 1527 O O . THR A 1 181 ? -3.127 3.964 14.413 1.00 96.56 181 THR A O 1
ATOM 1530 N N . MET A 1 182 ? -4.412 3.451 12.645 1.00 96.38 182 MET A N 1
ATOM 1531 C CA . MET A 1 182 ? -3.340 3.118 11.716 1.00 96.38 182 MET A CA 1
ATOM 1532 C C . MET A 1 182 ? -3.537 3.911 10.429 1.00 96.38 182 MET A C 1
ATOM 1534 O O . MET A 1 182 ? -4.659 4.066 9.947 1.00 96.38 182 MET A O 1
ATOM 1538 N N . GLU A 1 183 ? -2.458 4.472 9.903 1.00 95.94 183 GLU A N 1
ATOM 1539 C CA . GLU A 1 183 ? -2.469 5.187 8.634 1.00 95.94 183 GLU A CA 1
ATOM 1540 C C . GLU A 1 183 ? -2.706 4.200 7.473 1.00 95.94 183 GLU A C 1
ATOM 1542 O O . GLU A 1 183 ? -2.287 3.044 7.526 1.00 95.94 183 GLU A O 1
ATOM 1547 N N . LEU A 1 184 ? -3.458 4.633 6.457 1.00 95.94 184 LEU A N 1
ATOM 1548 C CA . LEU A 1 184 ? -3.988 3.773 5.396 1.00 95.94 184 LEU A CA 1
ATOM 1549 C C . LEU A 1 184 ? -2.911 3.009 4.615 1.00 95.94 184 LEU A C 1
ATOM 1551 O O . LEU A 1 184 ? -3.125 1.841 4.298 1.00 95.94 184 LEU A O 1
ATOM 1555 N N . ARG A 1 185 ? -1.780 3.640 4.294 1.00 93.44 185 ARG A N 1
ATOM 1556 C CA . ARG A 1 185 ? -0.680 2.993 3.568 1.00 93.44 185 ARG A CA 1
ATOM 1557 C C . ARG A 1 185 ? 0.004 1.946 4.435 1.00 93.44 185 ARG A C 1
ATOM 1559 O O . ARG A 1 185 ? 0.246 0.834 3.969 1.00 93.44 185 ARG A O 1
ATOM 1566 N N . ASP A 1 186 ? 0.255 2.266 5.704 1.00 93.69 186 ASP A N 1
ATOM 1567 C CA . ASP A 1 186 ? 0.777 1.295 6.675 1.00 93.69 186 ASP A CA 1
ATOM 1568 C C . ASP A 1 186 ? -0.180 0.096 6.809 1.00 93.69 186 ASP A C 1
ATOM 1570 O O . ASP A 1 186 ? 0.252 -1.059 6.802 1.00 93.69 186 ASP A O 1
ATOM 1574 N N . PHE A 1 187 ? -1.493 0.349 6.851 1.00 95.56 187 PHE A N 1
ATOM 1575 C CA . PHE A 1 187 ? -2.521 -0.691 6.879 1.00 95.56 187 PHE A CA 1
ATOM 1576 C C . PHE A 1 187 ? -2.517 -1.561 5.613 1.00 95.56 187 PHE A C 1
ATOM 1578 O O . PHE A 1 187 ? -2.410 -2.783 5.719 1.00 95.56 187 PHE A O 1
ATOM 1585 N N . ALA A 1 188 ? -2.577 -0.955 4.424 1.00 93.56 188 ALA A N 1
ATOM 1586 C CA . ALA A 1 188 ? -2.590 -1.669 3.144 1.00 93.56 188 ALA A CA 1
ATOM 1587 C C . ALA A 1 188 ? -1.336 -2.536 2.947 1.00 93.56 188 ALA A C 1
ATOM 1589 O O . ALA A 1 188 ? -1.382 -3.610 2.346 1.00 93.56 188 ALA A O 1
ATOM 1590 N N . HIS A 1 189 ? -0.202 -2.093 3.489 1.00 90.88 189 HIS A N 1
ATOM 1591 C CA . HIS A 1 189 ? 1.024 -2.869 3.458 1.00 90.88 189 HIS A CA 1
ATOM 1592 C C . HIS A 1 189 ? 1.046 -3.995 4.494 1.00 90.88 189 HIS A C 1
ATOM 1594 O O . HIS A 1 189 ? 1.619 -5.047 4.227 1.00 90.88 189 HIS A O 1
ATOM 1600 N N . SER A 1 190 ? 0.438 -3.809 5.659 1.00 92.88 190 SER A N 1
ATOM 1601 C CA . SER A 1 190 ? 0.551 -4.769 6.760 1.00 92.88 190 SER A CA 1
ATOM 1602 C C . SER A 1 190 ? -0.495 -5.884 6.728 1.00 92.88 190 SER A C 1
ATOM 1604 O O . SER A 1 190 ? -0.265 -6.961 7.280 1.00 92.88 190 SER A O 1
ATOM 1606 N N . PHE A 1 191 ? -1.640 -5.642 6.090 1.00 94.31 191 PHE A N 1
ATOM 1607 C CA . PHE A 1 191 ? -2.769 -6.568 6.042 1.00 94.31 191 PHE A CA 1
ATOM 1608 C C . PHE A 1 191 ? -2.920 -7.215 4.662 1.00 94.31 191 PHE A C 1
ATOM 1610 O O . PHE A 1 191 ? -2.660 -6.587 3.640 1.00 94.31 191 PHE A O 1
ATOM 1617 N N . ALA A 1 192 ? -3.292 -8.498 4.640 1.00 91.38 192 ALA A N 1
ATOM 1618 C CA . ALA A 1 192 ? -3.508 -9.263 3.405 1.00 91.38 192 ALA A CA 1
ATOM 1619 C C . ALA A 1 192 ? -4.983 -9.575 3.168 1.00 91.38 192 ALA A C 1
ATOM 1621 O O . ALA A 1 192 ? -5.440 -9.573 2.028 1.00 91.38 192 ALA A O 1
ATOM 1622 N N . TYR A 1 193 ? -5.719 -9.850 4.242 1.00 93.62 193 TYR A N 1
ATOM 1623 C CA . TYR A 1 193 ? -7.086 -10.338 4.155 1.00 93.62 193 TYR A CA 1
ATOM 1624 C C . TYR A 1 193 ? -8.015 -9.348 4.828 1.00 93.62 193 TYR A C 1
ATOM 1626 O O . TYR A 1 193 ? -7.773 -8.933 5.962 1.00 93.62 193 TYR A O 1
ATOM 1634 N N . ILE A 1 194 ? -9.072 -8.971 4.118 1.00 95.81 194 ILE A N 1
ATOM 1635 C CA . ILE A 1 194 ? -10.137 -8.112 4.620 1.00 95.81 194 ILE A CA 1
ATOM 1636 C C . ILE A 1 194 ? -11.439 -8.798 4.243 1.00 95.81 194 ILE A C 1
ATOM 1638 O O . ILE A 1 194 ? -11.703 -9.010 3.061 1.00 95.81 194 ILE A O 1
ATOM 1642 N N . ASP A 1 195 ? -12.231 -9.145 5.248 1.00 94.75 195 ASP A N 1
ATOM 1643 C CA . ASP A 1 195 ? -13.565 -9.698 5.064 1.00 94.75 195 ASP A CA 1
ATOM 1644 C C . ASP A 1 195 ? -14.609 -8.710 5.586 1.00 94.75 195 ASP A C 1
ATOM 1646 O O . ASP A 1 195 ? -14.398 -7.984 6.565 1.00 94.75 195 ASP A O 1
ATOM 1650 N N . CYS A 1 196 ? -15.737 -8.657 4.891 1.00 93.56 196 CYS A N 1
ATOM 1651 C CA . CYS A 1 196 ? -16.809 -7.721 5.153 1.00 93.56 196 CYS A CA 1
ATOM 1652 C C . CYS A 1 196 ? -18.148 -8.454 5.157 1.00 93.56 196 CYS A C 1
ATOM 1654 O O . CYS A 1 196 ? -18.685 -8.829 4.110 1.00 93.56 196 CYS A O 1
ATOM 1656 N N . GLY A 1 197 ? -18.720 -8.601 6.351 1.00 88.94 197 GLY A N 1
ATOM 1657 C CA . GLY A 1 197 ? -20.006 -9.256 6.543 1.00 88.94 197 GLY A CA 1
ATOM 1658 C C . GLY A 1 197 ? -21.179 -8.464 5.961 1.00 88.94 197 GLY A C 1
ATOM 1659 O O . GLY A 1 197 ? -21.025 -7.411 5.338 1.00 88.94 197 GLY A O 1
ATOM 1660 N N . ARG A 1 198 ? -22.393 -8.981 6.155 1.00 88.19 198 ARG A N 1
ATOM 1661 C CA . ARG A 1 198 ? -23.627 -8.335 5.681 1.00 88.19 198 ARG A CA 1
ATOM 1662 C C . ARG A 1 198 ? -23.947 -7.082 6.500 1.00 88.19 198 ARG A C 1
ATOM 1664 O O . ARG A 1 198 ? -23.607 -7.006 7.676 1.00 88.19 198 ARG A O 1
ATOM 1671 N N . SER A 1 199 ? -24.620 -6.117 5.872 1.00 85.62 199 SER A N 1
ATOM 1672 C CA . SER A 1 199 ? -25.044 -4.882 6.543 1.00 85.62 199 SER A CA 1
ATOM 1673 C C . SER A 1 199 ? -26.031 -5.174 7.666 1.00 85.62 199 SER A C 1
ATOM 1675 O O . SER A 1 199 ? -27.009 -5.899 7.471 1.00 85.62 199 SER A O 1
ATOM 1677 N N . LEU A 1 200 ? -25.795 -4.553 8.822 1.00 76.50 200 LEU A N 1
ATOM 1678 C CA . LEU A 1 200 ? -26.707 -4.590 9.964 1.00 76.50 200 LEU A CA 1
ATOM 1679 C C . LEU A 1 200 ? -27.939 -3.689 9.768 1.00 76.50 200 LEU A C 1
ATOM 1681 O O . LEU A 1 200 ? -28.912 -3.811 10.507 1.00 76.50 200 LEU A O 1
ATOM 1685 N N . GLN A 1 201 ? -27.935 -2.818 8.754 1.00 76.88 201 GLN A N 1
ATOM 1686 C CA . GLN A 1 201 ? -29.093 -1.995 8.393 1.00 76.88 201 GLN A CA 1
ATOM 1687 C C . GLN A 1 201 ? -30.152 -2.786 7.612 1.00 76.88 201 GLN A C 1
ATOM 1689 O O . GLN A 1 201 ? -31.292 -2.330 7.489 1.00 76.88 201 GLN A O 1
ATOM 1694 N N . ASN A 1 202 ? -29.812 -3.979 7.105 1.00 62.59 202 ASN A N 1
ATOM 1695 C CA . ASN A 1 202 ? -30.732 -4.820 6.349 1.00 62.59 202 ASN A CA 1
ATOM 1696 C C . ASN A 1 202 ? -31.737 -5.500 7.302 1.00 62.59 202 ASN A C 1
ATOM 1698 O O . ASN A 1 202 ? -31.530 -6.605 7.804 1.00 62.59 202 ASN A O 1
ATOM 1702 N N . LYS A 1 203 ? -32.837 -4.792 7.581 1.00 54.12 203 LYS A N 1
ATOM 1703 C CA . LYS A 1 203 ? -33.897 -5.142 8.548 1.00 54.12 203 LYS A CA 1
ATOM 1704 C C . LYS A 1 203 ? -34.654 -6.449 8.263 1.00 54.12 203 LYS A C 1
ATOM 1706 O O . LYS A 1 203 ? -35.491 -6.840 9.076 1.00 54.12 203 LYS A O 1
ATOM 1711 N N . GLU A 1 204 ? -34.391 -7.138 7.156 1.00 55.44 204 GLU A N 1
ATOM 1712 C CA . GLU A 1 204 ? -35.072 -8.399 6.822 1.00 55.44 204 GLU A CA 1
ATOM 1713 C C . GLU A 1 204 ? -34.686 -9.560 7.753 1.00 55.44 204 GLU A C 1
ATOM 1715 O O . GLU A 1 204 ? -35.510 -10.439 8.004 1.00 55.44 204 GLU A O 1
ATOM 1720 N N . LEU A 1 205 ? -33.503 -9.521 8.380 1.00 52.47 205 LEU A N 1
ATOM 1721 C CA . LEU A 1 205 ? -33.087 -10.540 9.355 1.00 52.47 205 LEU A CA 1
ATOM 1722 C C . LEU A 1 205 ? -33.892 -10.492 10.666 1.00 52.47 205 LEU A C 1
ATOM 1724 O O . LEU A 1 205 ? -34.124 -11.531 11.280 1.00 52.47 205 LEU A O 1
ATOM 1728 N N . CYS A 1 206 ? -34.377 -9.315 11.078 1.00 50.44 206 CYS A N 1
ATOM 1729 C CA . CYS A 1 206 ? -35.190 -9.189 12.293 1.00 50.44 206 CYS A CA 1
ATOM 1730 C C . CYS A 1 206 ? -36.642 -9.650 12.092 1.00 50.44 206 CYS A C 1
ATOM 1732 O O . CYS A 1 206 ? -37.271 -10.088 13.052 1.00 50.44 206 CYS A O 1
ATOM 1734 N N . LYS A 1 207 ? -37.179 -9.590 10.864 1.00 52.25 207 LYS A N 1
ATOM 1735 C CA . LYS A 1 207 ? -38.552 -10.048 10.583 1.00 52.25 207 LYS A CA 1
ATOM 1736 C C . LYS A 1 207 ? -38.662 -11.572 10.542 1.00 52.25 207 LYS A C 1
ATOM 1738 O O . LYS A 1 207 ? -39.567 -12.119 11.159 1.00 52.25 207 LYS A O 1
ATOM 1743 N N . GLN A 1 208 ? -37.688 -12.263 9.945 1.00 51.88 208 GLN A N 1
ATOM 1744 C CA . GLN A 1 208 ? -37.712 -13.730 9.856 1.00 51.88 208 GLN A CA 1
ATOM 1745 C C . GLN A 1 208 ? -37.545 -14.436 11.214 1.00 51.88 208 GLN A C 1
ATOM 1747 O O . GLN A 1 208 ? -38.047 -15.542 11.394 1.00 51.88 208 GLN A O 1
ATOM 1752 N N . HIS A 1 209 ? -36.872 -13.822 12.194 1.00 50.28 209 HIS A N 1
ATOM 1753 C CA . HIS A 1 209 ? -36.788 -14.387 13.549 1.00 50.28 209 HIS A CA 1
ATOM 1754 C C . HIS A 1 209 ? -38.032 -14.080 14.400 1.00 50.28 209 HIS A C 1
ATOM 1756 O O . HIS A 1 209 ? -38.437 -14.913 15.206 1.00 50.28 209 HIS A O 1
ATOM 1762 N N . ALA A 1 210 ? -38.667 -12.919 14.202 1.00 50.31 210 ALA A N 1
ATOM 1763 C CA . ALA A 1 210 ? -39.892 -12.550 14.913 1.00 50.31 210 ALA A CA 1
ATOM 1764 C C . ALA A 1 210 ? -41.120 -13.346 14.432 1.00 50.31 210 ALA A C 1
ATOM 1766 O O . ALA A 1 210 ? -41.949 -13.741 15.247 1.00 50.31 210 ALA A O 1
ATOM 1767 N N . GLU A 1 211 ? -41.215 -13.644 13.133 1.00 49.56 211 GLU A N 1
ATOM 1768 C CA . GLU A 1 211 ? -42.305 -14.456 12.568 1.00 49.56 211 GLU A CA 1
ATOM 1769 C C . GLU A 1 211 ? -42.210 -15.935 12.988 1.00 49.56 211 GLU A C 1
ATOM 1771 O O . GLU A 1 211 ? -43.232 -16.569 13.235 1.00 49.56 211 GLU A O 1
ATOM 1776 N N . ASN A 1 212 ? -41.000 -16.463 13.203 1.00 49.94 212 ASN A N 1
ATOM 1777 C CA . ASN A 1 212 ? -40.797 -17.834 13.697 1.00 49.94 212 ASN A CA 1
ATOM 1778 C C . ASN A 1 212 ? -41.009 -18.000 15.215 1.00 49.94 212 ASN A C 1
ATOM 1780 O O . ASN A 1 212 ? -41.167 -19.121 15.691 1.00 49.94 212 ASN A O 1
ATOM 1784 N N . LEU A 1 213 ? -41.037 -16.906 15.984 1.00 51.41 213 LEU A N 1
ATOM 1785 C CA . LEU A 1 213 ? -41.313 -16.917 17.429 1.00 51.41 213 LEU A CA 1
ATOM 1786 C C . LEU A 1 213 ? -42.786 -16.607 17.765 1.00 51.41 213 LEU A C 1
ATOM 1788 O O . LEU A 1 213 ? -43.173 -16.661 18.933 1.00 51.41 213 LEU A O 1
ATOM 1792 N N . HIS A 1 214 ? -43.621 -16.311 16.762 1.00 43.34 214 HIS A N 1
ATOM 1793 C CA . HIS A 1 214 ? -45.036 -15.949 16.924 1.00 43.34 214 HIS A CA 1
ATOM 1794 C C . HIS A 1 214 ? -46.040 -17.002 16.430 1.00 43.34 214 HIS A C 1
ATOM 1796 O O . HIS A 1 214 ? -47.212 -16.683 16.237 1.00 43.34 214 HIS A O 1
ATOM 1802 N N . HIS A 1 215 ? -45.643 -18.274 16.342 1.00 41.91 215 HIS A N 1
ATOM 1803 C CA . HIS A 1 215 ? -46.603 -19.382 16.334 1.00 41.91 215 HIS A CA 1
ATOM 1804 C C . HIS A 1 215 ? -46.760 -19.980 17.745 1.00 41.91 215 HIS A C 1
ATOM 1806 O O . HIS A 1 215 ? -46.055 -20.930 18.088 1.00 41.91 215 HIS A O 1
ATOM 1812 N N . PRO A 1 216 ? -47.678 -19.468 18.591 1.00 42.09 216 PRO A N 1
ATOM 1813 C CA . PRO A 1 216 ? -48.157 -20.230 19.729 1.00 42.09 216 PRO A CA 1
ATOM 1814 C C . PRO A 1 216 ? -49.087 -21.340 19.221 1.00 42.09 216 PRO A C 1
ATOM 1816 O O . PRO A 1 216 ? -49.974 -21.090 18.408 1.00 42.09 216 PRO A O 1
ATOM 1819 N N . ASN A 1 217 ? -48.847 -22.557 19.712 1.00 48.66 217 ASN A N 1
ATOM 1820 C CA . ASN A 1 217 ? -49.774 -23.686 19.833 1.00 48.66 217 ASN A CA 1
ATOM 1821 C C . ASN A 1 217 ? -51.087 -23.605 19.033 1.00 48.66 217 ASN A C 1
ATOM 1823 O O . ASN A 1 217 ? -52.032 -22.933 19.450 1.00 48.66 217 ASN A O 1
ATOM 1827 N N . GLN A 1 218 ? -51.214 -24.440 18.002 1.00 37.41 218 GLN A N 1
ATOM 1828 C CA . GLN A 1 218 ? -52.519 -24.954 17.593 1.00 37.41 218 GLN A CA 1
ATOM 1829 C C . GLN A 1 218 ? -52.538 -26.481 17.692 1.00 37.41 218 GLN A C 1
ATOM 1831 O O . GLN A 1 218 ? -51.876 -27.172 16.929 1.00 37.41 218 GLN A O 1
ATOM 1836 N N . GLY A 1 219 ? -53.317 -26.956 18.669 1.00 36.72 219 GLY A N 1
ATOM 1837 C CA . GLY A 1 219 ? -54.157 -28.148 18.559 1.00 36.72 219 GLY A CA 1
ATOM 1838 C C . GLY A 1 219 ? -53.473 -29.512 18.538 1.00 36.72 219 GLY A C 1
ATOM 1839 O O . GLY A 1 219 ? -53.261 -30.075 17.473 1.00 36.72 219 GLY A O 1
ATOM 1840 N N . PHE A 1 220 ? -53.290 -30.117 19.715 1.00 37.06 220 PHE A N 1
ATOM 1841 C CA . PHE A 1 220 ? -53.482 -31.565 19.830 1.00 37.06 220 PHE A CA 1
ATOM 1842 C C . PHE A 1 220 ? -54.918 -31.801 20.292 1.00 37.06 220 PHE A C 1
ATOM 1844 O O . PHE A 1 220 ? -55.240 -31.646 21.470 1.00 37.06 220 PHE A O 1
ATOM 1851 N N . GLU A 1 221 ? -55.789 -32.107 19.332 1.00 39.34 221 GLU A N 1
ATOM 1852 C CA . GLU A 1 221 ? -57.108 -32.664 19.603 1.00 39.34 221 GLU A CA 1
ATOM 1853 C C . GLU A 1 221 ? -56.971 -34.111 20.090 1.00 39.34 221 GLU A C 1
ATOM 1855 O O . GLU A 1 221 ? -56.169 -34.900 19.586 1.00 39.34 221 GLU A O 1
ATOM 1860 N N . HIS A 1 222 ? -57.770 -34.426 21.108 1.00 38.38 222 HIS A N 1
ATOM 1861 C CA . HIS A 1 222 ? -58.005 -35.761 21.636 1.00 38.38 222 HIS A CA 1
ATOM 1862 C C . HIS A 1 222 ? -58.437 -36.736 20.533 1.00 38.38 222 HIS A C 1
ATOM 1864 O O . HIS A 1 222 ? -59.373 -36.452 19.790 1.00 38.38 222 HIS A O 1
ATOM 1870 N N . ILE A 1 223 ? -57.859 -37.938 20.530 1.00 39.12 223 ILE A N 1
ATOM 1871 C CA . ILE A 1 223 ? -58.509 -39.122 19.961 1.00 39.12 223 ILE A CA 1
ATOM 1872 C C . ILE A 1 223 ? -58.639 -40.144 21.088 1.00 39.12 223 ILE A C 1
ATOM 1874 O O . ILE A 1 223 ? -57.670 -40.432 21.793 1.00 39.12 223 ILE A O 1
ATOM 1878 N N . SER A 1 224 ? -59.885 -40.570 21.294 1.00 49.62 224 SER A N 1
ATOM 1879 C CA . SER A 1 224 ? -60.322 -41.611 22.232 1.00 49.62 224 SER A CA 1
ATOM 1880 C C . SER A 1 224 ? -60.113 -42.998 21.640 1.00 49.62 224 SER A C 1
ATOM 1882 O O . SER A 1 224 ? -60.206 -43.105 20.397 1.00 49.62 224 SER A O 1
#